Protein AF-A0A5R9B9F8-F1 (afdb_monomer_lite)

pLDDT: mean 95.05, std 5.3, range [52.41, 98.62]

Foldseek 3Di:
DALLVLLQVVQQVQQLCVLVPNLDHDPQLVQQQVLADDDDLFDFDSQFGFAQKAAQLVDPDFQLAAEEEAEDAADPCCAGGSVHVVSVVCNVPTPNVSSLPPPCQDPVNCVPVNHDPPLVVVQVVSCVVVVHPVRDSNSYMYGHPRRTYGNDRGGGRGHDVVSCCSNPVSSVVPHPDPDYYYDYD

InterPro domains:
  IPR061081 Anti-phage DNA glycosylase Brig1 [NF047634] (2-183)

Secondary structure (DSSP, 8-state):
--HHHHHHHHHHHHHHHHHTT--PPPHHHHHHHTTB---GGGS-B-SB----EES-TT-SSPPSEEEEESS--S--HHHHBTT-HHHHHHHTS-HHHHHTT-GGGSHHHHHHH---HHHHHHHHHHHHHHT-TT--GGGEEEEESS-SB-SS--S-B---HHHHIIIIIHHHHTS--S-EEE---

Organism: NCBI:txid1804987

Radius of gyration: 15.67 Å; chains: 1; bounding box: 40×39×41 Å

Structure (mmCIF, N/CA/C/O backbone):
data_AF-A0A5R9B9F8-F1
#
_entry.id   AF-A0A5R9B9F8-F1
#
loop_
_atom_site.group_PDB
_atom_site.id
_atom_site.type_symbol
_atom_site.label_atom_id
_atom_site.label_alt_id
_atom_site.label_comp_id
_atom_site.label_asym_id
_atom_site.label_entity_id
_atom_site.label_seq_id
_atom_site.pdbx_PDB_ins_code
_atom_site.Cartn_x
_atom_site.Cartn_y
_atom_site.Cartn_z
_atom_site.occupancy
_atom_site.B_iso_or_equiv
_atom_site.auth_seq_id
_atom_site.auth_comp_id
_atom_site.auth_asym_id
_atom_site.auth_atom_id
_atom_site.pdbx_PDB_model_num
ATOM 1 N N . MET A 1 1 ? 7.177 -15.836 14.524 1.00 71.19 1 MET A N 1
ATOM 2 C CA . MET A 1 1 ? 6.780 -14.529 13.973 1.00 71.19 1 MET A CA 1
ATOM 3 C C . MET A 1 1 ? 5.406 -14.740 13.361 1.00 71.19 1 MET A C 1
ATOM 5 O O . MET A 1 1 ? 5.157 -15.846 12.892 1.00 71.19 1 MET A O 1
ATOM 9 N N . SER A 1 2 ? 4.488 -13.792 13.515 1.00 94.69 2 SER A N 1
ATOM 10 C CA . SER A 1 2 ? 3.147 -13.884 12.920 1.00 94.69 2 SER A CA 1
ATOM 11 C C . SER A 1 2 ? 3.198 -13.569 11.423 1.00 94.69 2 SER A C 1
ATOM 13 O O . SER A 1 2 ? 4.101 -12.866 10.971 1.00 94.69 2 SER A O 1
ATOM 15 N N . SER A 1 3 ? 2.223 -14.047 10.654 1.00 96.81 3 SER A N 1
ATOM 16 C CA . SER A 1 3 ? 2.104 -13.784 9.213 1.00 96.81 3 SER A CA 1
ATOM 17 C C . SER A 1 3 ? 2.033 -12.280 8.932 1.00 96.81 3 SER A C 1
ATOM 19 O O . SER A 1 3 ? 2.648 -11.790 7.985 1.00 96.81 3 SER A O 1
ATOM 21 N N . ARG A 1 4 ? 1.335 -11.527 9.793 1.00 97.31 4 ARG A N 1
ATOM 22 C CA . ARG A 1 4 ? 1.312 -10.056 9.803 1.00 97.31 4 ARG A CA 1
ATOM 23 C C . ARG A 1 4 ? 2.702 -9.440 9.966 1.00 97.31 4 ARG A C 1
ATOM 25 O O . ARG A 1 4 ? 3.048 -8.533 9.215 1.00 97.31 4 ARG A O 1
ATOM 32 N N . GLU A 1 5 ? 3.484 -9.900 10.942 1.00 97.44 5 GLU A N 1
ATOM 33 C CA . GLU A 1 5 ? 4.847 -9.403 11.186 1.00 97.44 5 GLU A CA 1
ATOM 34 C C . GLU A 1 5 ? 5.797 -9.776 10.041 1.00 97.44 5 GLU A C 1
ATOM 36 O O . GLU A 1 5 ? 6.552 -8.920 9.588 1.00 97.44 5 GLU A O 1
ATOM 41 N N . ASP A 1 6 ? 5.711 -11.005 9.522 1.00 97.69 6 ASP A N 1
ATOM 42 C CA . ASP A 1 6 ? 6.497 -11.483 8.376 1.00 97.69 6 ASP A CA 1
ATOM 43 C C . ASP A 1 6 ? 6.197 -10.679 7.100 1.00 97.69 6 ASP A C 1
ATOM 45 O O . ASP A 1 6 ? 7.107 -10.361 6.327 1.00 97.69 6 ASP A O 1
ATOM 49 N N . ALA A 1 7 ? 4.924 -10.338 6.866 1.00 98.06 7 ALA A N 1
ATOM 50 C CA . ALA A 1 7 ? 4.513 -9.490 5.752 1.00 98.06 7 ALA A CA 1
ATOM 51 C C . ALA A 1 7 ? 5.008 -8.047 5.935 1.00 98.06 7 ALA A C 1
ATOM 53 O O . ALA A 1 7 ? 5.569 -7.476 5.002 1.00 98.06 7 ALA A O 1
ATOM 54 N N . VAL A 1 8 ? 4.855 -7.469 7.132 1.00 98.25 8 VAL A N 1
ATOM 55 C CA . VAL A 1 8 ? 5.362 -6.124 7.450 1.00 98.25 8 VAL A CA 1
ATOM 56 C C . VAL A 1 8 ? 6.877 -6.036 7.276 1.00 98.25 8 VAL A C 1
ATOM 58 O O . VAL A 1 8 ? 7.343 -5.111 6.618 1.00 98.25 8 VAL A O 1
ATOM 61 N N . ALA A 1 9 ? 7.637 -7.002 7.797 1.00 98.31 9 ALA A N 1
ATOM 62 C CA . ALA A 1 9 ? 9.093 -7.021 7.688 1.00 98.31 9 ALA A CA 1
ATOM 63 C C . ALA A 1 9 ? 9.561 -7.092 6.226 1.00 98.31 9 ALA A C 1
ATOM 65 O O . ALA A 1 9 ? 10.441 -6.331 5.832 1.00 98.31 9 ALA A O 1
ATOM 66 N N . PHE A 1 10 ? 8.931 -7.947 5.411 1.00 98.25 10 PHE A N 1
ATOM 67 C CA . PHE A 1 10 ? 9.227 -8.046 3.980 1.00 98.25 10 PHE A CA 1
ATOM 68 C C . PHE A 1 10 ? 8.928 -6.744 3.225 1.00 98.25 10 PHE A C 1
ATOM 70 O O . PHE A 1 10 ? 9.732 -6.315 2.404 1.00 98.25 10 PHE A O 1
ATOM 77 N N . TRP A 1 11 ? 7.789 -6.101 3.495 1.00 98.31 11 TRP A N 1
ATOM 78 C CA . TRP A 1 11 ? 7.429 -4.860 2.807 1.00 98.31 11 TRP A CA 1
ATOM 79 C C . TRP A 1 11 ? 8.271 -3.664 3.258 1.00 98.31 11 TRP A C 1
ATOM 81 O O . TRP A 1 11 ? 8.641 -2.849 2.418 1.00 98.31 11 TRP A O 1
ATOM 91 N N . ASP A 1 12 ? 8.641 -3.591 4.539 1.00 98.50 12 ASP A N 1
ATOM 92 C CA . ASP A 1 12 ? 9.604 -2.603 5.040 1.00 98.50 12 ASP A CA 1
ATOM 93 C C . ASP A 1 12 ? 10.987 -2.765 4.387 1.00 98.50 12 ASP A C 1
ATOM 95 O O . ASP A 1 12 ? 11.645 -1.763 4.111 1.00 98.50 12 ASP A O 1
ATOM 99 N N . GLU A 1 13 ? 11.421 -4.002 4.121 1.00 97.94 13 GLU A N 1
ATOM 100 C CA . GLU A 1 13 ? 12.674 -4.301 3.419 1.00 97.94 13 GLU A CA 1
ATOM 101 C C . GLU A 1 13 ? 12.597 -3.933 1.929 1.00 97.94 13 GLU A C 1
ATOM 103 O O . GLU A 1 13 ? 13.364 -3.087 1.475 1.00 97.94 13 GLU A O 1
ATOM 108 N N . GLU A 1 14 ? 11.663 -4.509 1.164 1.00 98.00 14 GLU A N 1
ATOM 109 C CA . GLU A 1 14 ? 11.590 -4.294 -0.291 1.00 98.00 14 GLU A CA 1
ATOM 110 C C . GLU A 1 14 ? 11.323 -2.826 -0.656 1.00 98.00 14 GLU A C 1
ATOM 112 O O . GLU A 1 14 ? 11.951 -2.288 -1.570 1.00 98.00 14 GLU A O 1
ATOM 117 N N . ILE A 1 15 ? 10.413 -2.157 0.061 1.00 98.25 15 ILE A N 1
ATOM 118 C CA . ILE A 1 15 ? 10.095 -0.748 -0.201 1.00 98.25 15 ILE A CA 1
ATOM 119 C C . ILE A 1 15 ? 11.212 0.147 0.343 1.00 98.25 15 ILE A C 1
ATOM 121 O O . ILE A 1 15 ? 11.559 1.124 -0.311 1.00 98.25 15 ILE A O 1
ATOM 125 N N . GLY A 1 16 ? 11.845 -0.211 1.466 1.00 97.88 16 GLY A N 1
ATOM 126 C CA . GLY A 1 16 ? 13.043 0.474 1.956 1.00 97.88 16 GLY A CA 1
ATOM 127 C C . GLY A 1 16 ? 14.188 0.461 0.937 1.00 97.88 16 GLY A C 1
ATOM 128 O O . GLY A 1 16 ? 14.780 1.508 0.679 1.00 97.88 16 GLY A O 1
ATOM 129 N N . ARG A 1 17 ? 14.450 -0.687 0.294 1.00 97.50 17 ARG A N 1
ATOM 130 C CA . ARG A 1 17 ? 15.436 -0.808 -0.797 1.00 97.50 17 ARG A CA 1
ATOM 131 C C . ARG A 1 17 ? 15.067 0.088 -1.986 1.00 97.50 17 ARG A C 1
ATOM 133 O O . ARG A 1 17 ? 15.889 0.908 -2.394 1.00 97.50 17 ARG A O 1
ATOM 140 N N . TRP A 1 18 ? 13.819 0.030 -2.465 1.00 97.56 18 TRP A N 1
ATOM 141 C CA . TRP A 1 18 ? 13.343 0.886 -3.566 1.00 97.56 18 TRP A CA 1
ATOM 142 C C . TRP A 1 18 ? 13.493 2.383 -3.255 1.00 97.56 18 TRP A C 1
ATOM 144 O O . TRP A 1 18 ? 14.010 3.141 -4.071 1.00 97.56 18 TRP A O 1
ATOM 154 N N . VAL A 1 19 ? 13.099 2.805 -2.051 1.00 96.69 19 VAL A N 1
ATOM 155 C CA . VAL A 1 19 ? 13.172 4.199 -1.577 1.00 96.69 19 VAL A CA 1
ATOM 156 C C . VAL A 1 19 ? 14.623 4.694 -1.454 1.00 96.69 19 VAL A C 1
ATOM 158 O O . VAL A 1 19 ? 14.887 5.877 -1.661 1.00 96.69 19 VAL A O 1
ATOM 161 N N . CYS A 1 20 ? 15.574 3.796 -1.184 1.00 95.56 20 CYS A N 1
ATOM 162 C CA . CYS A 1 20 ? 17.014 4.074 -1.200 1.00 95.56 20 CYS A CA 1
ATOM 163 C C . CYS A 1 20 ? 17.649 4.042 -2.608 1.00 95.56 20 CYS A C 1
ATOM 165 O O . CYS A 1 20 ? 18.853 4.266 -2.732 1.00 95.56 20 CYS A O 1
ATOM 167 N N . GLY A 1 21 ? 16.868 3.790 -3.665 1.00 94.62 21 GLY A N 1
ATOM 168 C CA . GLY A 1 21 ? 17.321 3.779 -5.060 1.00 94.62 21 GLY A CA 1
ATOM 169 C C . GLY A 1 21 ? 17.619 2.393 -5.648 1.00 94.62 21 GLY A C 1
ATOM 170 O O . GLY A 1 21 ? 18.011 2.301 -6.814 1.00 94.62 21 GLY A O 1
ATOM 171 N N . GLU A 1 22 ? 17.426 1.308 -4.892 1.00 95.25 22 GLU A N 1
ATOM 172 C CA . GLU A 1 22 ? 17.532 -0.065 -5.403 1.00 95.25 22 GLU A CA 1
ATOM 173 C C . GLU A 1 22 ? 16.218 -0.486 -6.078 1.00 95.25 22 GLU A C 1
ATOM 175 O O . GLU A 1 22 ? 15.347 -1.112 -5.474 1.00 95.25 22 GLU A O 1
ATOM 180 N N . HIS A 1 23 ? 16.058 -0.133 -7.352 1.00 93.56 23 HIS A N 1
ATOM 181 C CA . HIS A 1 23 ? 14.817 -0.385 -8.097 1.00 93.56 23 HIS A CA 1
ATOM 182 C C . HIS A 1 23 ? 14.683 -1.815 -8.660 1.00 93.56 23 HIS A C 1
ATOM 184 O O . HIS A 1 23 ? 13.631 -2.157 -9.203 1.00 93.56 23 HIS A O 1
ATOM 190 N N . ASP A 1 24 ? 15.720 -2.651 -8.538 1.00 94.31 24 ASP A N 1
ATOM 191 C CA . ASP A 1 24 ? 15.690 -4.044 -8.991 1.00 94.31 24 ASP A CA 1
ATOM 192 C C . ASP A 1 24 ? 14.806 -4.900 -8.069 1.00 94.31 24 ASP A C 1
ATOM 194 O O . ASP A 1 24 ? 15.048 -5.052 -6.866 1.00 94.31 24 ASP A O 1
ATOM 198 N N . LEU A 1 25 ? 13.755 -5.478 -8.653 1.00 94.19 25 LEU A N 1
ATOM 199 C CA . LEU A 1 25 ? 12.753 -6.252 -7.928 1.00 94.19 25 LEU A CA 1
ATOM 200 C C . LEU A 1 25 ? 13.317 -7.605 -7.468 1.00 94.19 25 LEU A C 1
ATOM 202 O O . LEU A 1 25 ? 13.908 -8.355 -8.245 1.00 94.19 25 LEU A O 1
ATOM 206 N N . GLY A 1 26 ? 13.045 -7.987 -6.216 1.00 93.56 26 GLY A N 1
ATOM 207 C CA . GLY A 1 26 ? 13.346 -9.340 -5.751 1.00 93.56 26 GLY A CA 1
ATOM 208 C C . GLY A 1 26 ? 12.575 -10.407 -6.556 1.00 93.56 26 GLY A C 1
ATOM 209 O O . GLY A 1 26 ? 11.486 -10.125 -7.070 1.00 93.56 26 GLY A O 1
ATOM 210 N N . PRO A 1 27 ? 13.042 -11.673 -6.629 1.00 95.50 27 PRO A N 1
ATOM 211 C CA . PRO A 1 27 ? 12.391 -12.721 -7.430 1.00 95.50 27 PRO A CA 1
ATOM 212 C C . PRO A 1 27 ? 10.895 -12.924 -7.134 1.00 95.50 27 PRO A C 1
ATOM 214 O O . PRO A 1 27 ? 10.115 -13.216 -8.040 1.00 95.50 27 PRO A O 1
ATOM 217 N N . LYS A 1 28 ? 10.466 -12.715 -5.879 1.00 96.00 28 LYS A N 1
ATOM 218 C CA . LYS A 1 28 ? 9.047 -12.758 -5.480 1.00 96.00 28 LYS A CA 1
ATOM 219 C C . LYS A 1 28 ? 8.235 -11.620 -6.104 1.00 96.00 28 LYS A C 1
ATOM 221 O O . LYS A 1 28 ? 7.117 -11.862 -6.548 1.00 96.00 28 LYS A O 1
ATOM 226 N N . LEU A 1 29 ? 8.791 -10.409 -6.152 1.00 96.94 29 LEU A N 1
ATOM 227 C CA . LEU A 1 29 ? 8.145 -9.243 -6.751 1.00 96.94 29 LEU A CA 1
ATOM 228 C C . LEU A 1 29 ? 8.121 -9.340 -8.277 1.00 96.94 29 LEU A C 1
ATOM 230 O O . LEU A 1 29 ? 7.089 -9.050 -8.868 1.00 96.94 29 LEU A O 1
ATOM 234 N N . HIS A 1 30 ? 9.181 -9.849 -8.915 1.00 96.69 30 HIS A N 1
ATOM 235 C CA . HIS A 1 30 ? 9.140 -10.194 -10.341 1.00 96.69 30 HIS A CA 1
ATOM 236 C C . HIS A 1 30 ? 8.061 -11.244 -10.653 1.00 96.69 30 HIS A C 1
ATOM 238 O O . HIS A 1 30 ? 7.291 -11.061 -11.599 1.00 96.69 30 HIS A O 1
ATOM 244 N N . ARG A 1 31 ? 7.950 -12.307 -9.837 1.00 96.62 31 ARG A N 1
ATOM 245 C CA . ARG A 1 31 ? 6.886 -13.319 -9.962 1.00 96.62 31 ARG A CA 1
ATOM 246 C C . ARG A 1 31 ? 5.499 -12.690 -9.823 1.00 96.62 31 ARG A C 1
ATOM 248 O O . ARG A 1 31 ? 4.645 -12.951 -10.665 1.00 96.62 31 ARG A O 1
ATOM 255 N N . TRP A 1 32 ? 5.295 -11.814 -8.835 1.00 97.31 32 TRP A N 1
ATOM 256 C CA . TRP A 1 32 ? 4.023 -11.106 -8.667 1.00 97.31 32 TRP A CA 1
ATOM 257 C C . TRP A 1 32 ? 3.729 -10.184 -9.852 1.00 97.31 32 TRP A C 1
ATOM 259 O O . TRP A 1 32 ? 2.653 -10.279 -10.421 1.00 97.31 32 TRP A O 1
ATOM 269 N N . MET A 1 33 ? 4.682 -9.354 -10.283 1.00 97.31 33 MET A N 1
ATOM 270 C CA . MET A 1 33 ? 4.518 -8.437 -11.418 1.00 97.31 33 MET A CA 1
ATOM 271 C C . MET A 1 33 ? 4.130 -9.179 -12.706 1.00 97.31 33 MET A C 1
ATOM 273 O O . MET A 1 33 ? 3.285 -8.717 -13.467 1.00 97.31 33 MET A O 1
ATOM 277 N N . SER A 1 34 ? 4.707 -10.364 -12.939 1.00 96.94 34 SER A N 1
ATOM 278 C CA . SER A 1 34 ? 4.440 -11.167 -14.141 1.00 96.94 34 SER A CA 1
ATOM 279 C C . SER A 1 34 ? 3.012 -11.733 -14.237 1.00 96.94 34 SER A C 1
ATOM 281 O O . SER A 1 34 ? 2.597 -12.138 -15.328 1.00 96.94 34 SER A O 1
ATOM 283 N N . ALA A 1 35 ? 2.252 -11.694 -13.133 1.00 96.75 35 ALA A N 1
ATOM 284 C CA . ALA A 1 35 ? 0.829 -12.036 -13.057 1.00 96.75 35 ALA A CA 1
ATOM 285 C C . ALA A 1 35 ? -0.084 -11.096 -13.861 1.00 96.75 35 ALA A C 1
ATOM 287 O O . ALA A 1 35 ? -1.257 -11.404 -14.068 1.00 96.75 35 ALA A O 1
ATOM 288 N N . TYR A 1 36 ? 0.424 -9.935 -14.281 1.00 97.56 36 TYR A N 1
ATOM 289 C CA . TYR A 1 36 ? -0.335 -8.922 -15.000 1.00 97.56 36 TYR A CA 1
ATOM 290 C C . TYR A 1 36 ? 0.423 -8.452 -16.242 1.00 97.56 36 TYR A C 1
ATOM 292 O O . TYR A 1 36 ? 1.615 -8.155 -16.203 1.00 97.56 36 TYR A O 1
ATOM 300 N N . LYS A 1 37 ? -0.282 -8.380 -17.376 1.00 96.19 37 LYS A N 1
ATOM 301 C CA . LYS A 1 37 ? 0.294 -8.035 -18.692 1.00 96.19 37 LYS A CA 1
ATOM 302 C C . LYS A 1 37 ? -0.471 -6.902 -19.376 1.00 96.19 37 LYS A C 1
ATOM 304 O O . LYS A 1 37 ? -0.718 -6.941 -20.580 1.00 96.19 37 LYS A O 1
ATOM 309 N N . GLY A 1 38 ? -0.886 -5.912 -18.588 1.00 95.88 38 GLY A N 1
ATOM 310 C CA . GLY A 1 38 ? -1.546 -4.718 -19.103 1.00 95.88 38 GLY A CA 1
ATOM 311 C C . GLY A 1 38 ? -0.636 -3.851 -19.976 1.00 95.88 38 GLY A C 1
ATOM 312 O O . GLY A 1 38 ? 0.590 -3.913 -19.889 1.00 95.88 38 GLY A O 1
ATOM 313 N N . GLN A 1 39 ? -1.249 -3.042 -20.841 1.00 95.25 39 GLN A N 1
ATOM 314 C CA . GLN A 1 39 ? -0.551 -2.231 -21.845 1.00 95.25 39 GLN A CA 1
ATOM 315 C C . GLN A 1 39 ? -1.106 -0.803 -21.906 1.00 95.25 39 GLN A C 1
ATOM 317 O O . GLN A 1 39 ? -2.238 -0.536 -21.495 1.00 95.25 39 GLN A O 1
ATOM 322 N N . GLY A 1 40 ? -0.310 0.135 -22.430 1.00 96.06 40 GLY A N 1
ATOM 323 C CA . GLY A 1 40 ? -0.695 1.545 -22.540 1.00 96.06 40 GLY A CA 1
ATOM 324 C C . GLY A 1 40 ? -1.039 2.140 -21.172 1.00 96.06 40 GLY A C 1
ATOM 325 O O . GLY A 1 40 ? -0.221 2.110 -20.258 1.00 96.06 40 GLY A O 1
ATOM 326 N N . ALA A 1 41 ? -2.270 2.630 -21.000 1.00 95.00 41 ALA A N 1
ATOM 327 C CA . ALA A 1 41 ? -2.754 3.131 -19.708 1.00 95.00 41 ALA A CA 1
ATOM 328 C C . ALA A 1 41 ? -2.779 2.062 -18.594 1.00 95.00 41 ALA A C 1
ATOM 330 O O . ALA A 1 41 ? -2.810 2.411 -17.417 1.00 95.00 41 ALA A O 1
ATOM 331 N N . GLY A 1 42 ? -2.763 0.778 -18.950 1.00 95.75 42 GLY A N 1
ATOM 332 C CA . GLY A 1 42 ? -2.652 -0.316 -17.996 1.00 95.75 42 GLY A CA 1
ATOM 333 C C . GLY A 1 42 ? -1.279 -0.960 -17.906 1.00 95.75 42 GLY A C 1
ATOM 334 O O . GLY A 1 42 ? -1.187 -2.014 -17.290 1.00 95.75 42 GLY A O 1
ATOM 335 N N . ALA A 1 43 ? -0.230 -0.369 -18.482 1.00 97.38 43 ALA A N 1
ATOM 336 C CA . ALA A 1 43 ? 1.132 -0.782 -18.160 1.00 97.38 43 ALA A CA 1
ATOM 337 C C . ALA A 1 43 ? 1.409 -0.607 -16.652 1.00 97.38 43 ALA A C 1
ATOM 339 O O . ALA A 1 43 ? 0.816 0.256 -15.996 1.00 97.38 43 ALA A O 1
ATOM 340 N N . VAL A 1 44 ? 2.303 -1.439 -16.115 1.00 97.38 44 VAL A N 1
ATOM 341 C CA . VAL A 1 44 ? 2.779 -1.321 -14.732 1.00 97.38 44 VAL A CA 1
ATOM 342 C C . VAL A 1 44 ? 3.610 -0.047 -14.593 1.00 97.38 44 VAL A C 1
ATOM 344 O O . VAL A 1 44 ? 4.527 0.188 -15.378 1.00 97.38 44 VAL A O 1
ATOM 347 N N . GLU A 1 45 ? 3.285 0.768 -13.596 1.00 96.44 45 GLU A N 1
ATOM 348 C CA . GLU A 1 45 ? 4.002 2.000 -13.278 1.00 96.44 45 GLU A CA 1
ATOM 349 C C . GLU A 1 45 ? 5.114 1.694 -12.265 1.00 96.44 45 GLU A C 1
ATOM 351 O O . GLU A 1 45 ? 4.845 1.495 -11.083 1.00 96.44 45 GLU A O 1
ATOM 356 N N . LEU A 1 46 ? 6.358 1.620 -12.750 1.00 95.94 46 LEU A N 1
ATOM 357 C CA . LEU A 1 46 ? 7.554 1.326 -11.944 1.00 95.94 46 LEU A CA 1
ATOM 358 C C . LEU A 1 46 ? 8.278 2.588 -11.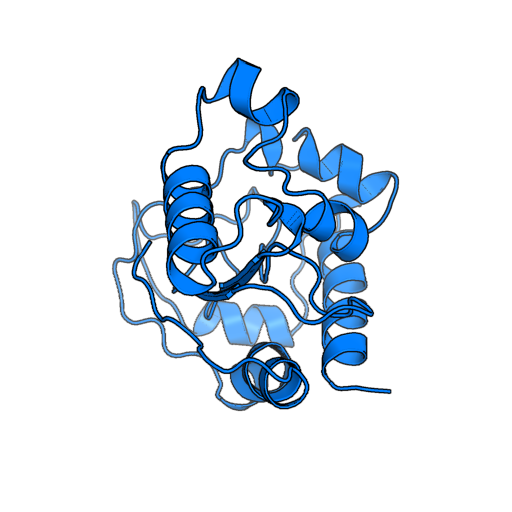445 1.00 95.94 46 LEU A C 1
ATOM 360 O O . LEU A 1 46 ? 9.251 2.479 -10.704 1.00 95.94 46 LEU A O 1
ATOM 364 N N . SER A 1 47 ? 7.818 3.785 -11.833 1.00 96.44 47 SER A N 1
ATOM 365 C CA . SER A 1 47 ? 8.388 5.050 -11.345 1.00 96.44 47 SER A CA 1
ATOM 366 C C . SER A 1 47 ? 7.921 5.446 -9.937 1.00 96.44 47 SER A C 1
ATOM 368 O O . SER A 1 47 ? 8.353 6.480 -9.432 1.00 96.44 47 SER A O 1
ATOM 370 N N . ALA A 1 48 ? 7.082 4.622 -9.297 1.00 97.81 48 ALA A N 1
ATOM 371 C CA . ALA A 1 48 ? 6.596 4.771 -7.928 1.00 97.81 48 ALA A CA 1
ATOM 372 C C . ALA A 1 48 ? 6.850 3.503 -7.095 1.00 97.81 48 ALA A C 1
ATOM 374 O O . ALA A 1 48 ? 6.974 2.409 -7.655 1.00 97.81 48 ALA A O 1
ATOM 375 N N . PHE A 1 49 ? 6.897 3.642 -5.765 1.00 97.88 49 PHE A N 1
ATOM 376 C CA . PHE A 1 49 ? 7.006 2.491 -4.864 1.00 97.88 49 PHE A CA 1
ATOM 377 C C . PHE A 1 49 ? 5.782 1.563 -4.960 1.00 97.88 49 PHE A C 1
ATOM 379 O O . PHE A 1 49 ? 4.704 1.962 -5.399 1.00 97.88 49 PHE A O 1
ATOM 386 N N . LEU A 1 50 ? 5.941 0.311 -4.524 1.00 97.88 50 LEU A N 1
ATOM 387 C CA . LEU A 1 50 ? 4.844 -0.657 -4.438 1.00 97.88 50 LEU A CA 1
ATOM 388 C C . LEU A 1 50 ? 3.964 -0.353 -3.221 1.00 97.88 50 LEU A C 1
ATOM 390 O O . LEU A 1 50 ? 4.489 -0.130 -2.133 1.00 97.88 50 LEU A O 1
ATOM 394 N N . GLU A 1 51 ? 2.641 -0.426 -3.365 1.00 97.56 51 GLU A N 1
ATOM 395 C CA . GLU A 1 51 ? 1.695 -0.150 -2.276 1.00 97.56 51 GLU A CA 1
ATOM 396 C C . GLU A 1 51 ? 0.841 -1.390 -1.929 1.00 97.56 51 GLU A C 1
ATOM 398 O O . GLU A 1 51 ? -0.325 -1.486 -2.296 1.00 97.56 51 GLU A O 1
ATOM 403 N N . PRO A 1 52 ? 1.401 -2.388 -1.225 1.00 97.88 52 PRO A N 1
ATOM 404 C CA . PRO A 1 52 ? 0.671 -3.592 -0.816 1.00 97.88 52 PRO A CA 1
ATOM 405 C C . PRO A 1 52 ? -0.482 -3.342 0.168 1.00 97.88 52 PRO A C 1
ATOM 407 O O . PRO A 1 52 ? -1.445 -4.112 0.169 1.00 97.88 52 PRO A O 1
ATOM 410 N N . TYR A 1 53 ? -0.393 -2.329 1.039 1.00 97.94 53 TYR A N 1
ATOM 411 C CA . TYR A 1 53 ? -1.443 -2.027 2.014 1.00 97.94 53 TYR A CA 1
ATOM 412 C C . TYR A 1 53 ? -1.396 -0.583 2.535 1.00 97.94 53 TYR A C 1
ATOM 414 O O . TYR A 1 53 ? -0.353 0.056 2.576 1.00 97.94 53 TYR A O 1
ATOM 422 N N . ILE A 1 54 ? -2.522 -0.076 3.033 1.00 97.50 54 ILE A N 1
ATOM 423 C CA . ILE A 1 54 ? -2.581 1.177 3.801 1.00 97.50 54 ILE A CA 1
ATOM 424 C C . ILE A 1 54 ? -3.346 0.916 5.093 1.00 97.50 54 ILE A C 1
ATOM 426 O O . ILE A 1 54 ? -4.435 0.350 5.062 1.00 97.50 54 ILE A O 1
ATOM 430 N N . GLY A 1 55 ? -2.793 1.342 6.226 1.00 96.69 55 GLY A N 1
ATOM 431 C CA . GLY A 1 55 ? -3.335 1.073 7.557 1.00 96.69 55 GLY A CA 1
ATOM 432 C C . GLY A 1 55 ? -2.471 0.129 8.406 1.00 96.69 55 GLY A C 1
ATOM 433 O O . GLY A 1 55 ? -1.390 -0.291 7.993 1.00 96.69 55 GLY A O 1
ATOM 434 N N . PRO A 1 56 ? -2.921 -0.194 9.630 1.00 95.50 56 PRO A N 1
ATOM 435 C CA . PRO A 1 56 ? -2.084 -0.803 10.662 1.00 95.50 56 PRO A CA 1
ATOM 436 C C . PRO A 1 56 ? -2.061 -2.343 10.578 1.00 95.50 56 PRO A C 1
ATOM 438 O O . PRO A 1 56 ? -2.567 -3.017 11.473 1.00 95.50 56 PRO A O 1
ATOM 441 N N . LEU A 1 57 ? -1.459 -2.915 9.525 1.00 96.94 57 LEU A N 1
ATOM 442 C CA . LEU A 1 57 ? -1.463 -4.370 9.261 1.00 96.94 57 LEU A CA 1
ATOM 443 C C . LEU A 1 57 ? -0.985 -5.227 10.455 1.00 96.94 57 LEU A C 1
ATOM 445 O O . LEU A 1 57 ? -1.649 -6.191 10.828 1.00 96.94 57 LEU A O 1
ATOM 449 N N . ALA A 1 58 ? 0.128 -4.848 11.093 1.00 94.38 58 ALA A N 1
ATOM 450 C CA . ALA A 1 58 ? 0.627 -5.485 12.320 1.00 94.38 58 ALA A CA 1
ATOM 451 C C . ALA A 1 58 ? 0.280 -4.699 13.606 1.00 94.38 58 ALA A C 1
ATOM 453 O O . ALA A 1 58 ? 0.923 -4.871 14.643 1.00 94.38 58 ALA A O 1
ATOM 454 N N . GLY A 1 59 ? -0.740 -3.836 13.568 1.00 89.50 59 GLY A N 1
ATOM 455 C CA . GLY A 1 59 ? -1.178 -3.043 14.718 1.00 89.50 59 GLY A CA 1
ATOM 456 C C . GLY A 1 59 ? -1.669 -3.894 15.895 1.00 89.50 59 GLY A C 1
ATOM 457 O O . GLY A 1 59 ? -2.199 -4.991 15.714 1.00 89.50 59 GLY A O 1
ATOM 458 N N . ARG A 1 60 ? -1.517 -3.379 17.123 1.00 88.00 60 ARG A N 1
ATOM 459 C CA . ARG A 1 60 ? -2.028 -4.041 18.343 1.00 88.00 60 ARG A CA 1
ATOM 460 C C . ARG A 1 60 ? -3.556 -4.053 18.434 1.00 88.00 60 ARG A C 1
ATOM 462 O O . ARG A 1 60 ? -4.108 -4.912 19.109 1.00 88.00 60 ARG A O 1
ATOM 469 N N . SER A 1 61 ? -4.215 -3.097 17.785 1.00 89.00 61 SER A N 1
ATOM 470 C CA . SER A 1 61 ? -5.673 -2.985 17.742 1.00 89.00 61 SER A CA 1
ATOM 471 C C . SER A 1 61 ? -6.212 -3.577 16.445 1.00 89.00 61 SER A C 1
ATOM 473 O O . SER A 1 61 ? -5.650 -3.334 15.377 1.00 89.00 61 SER A O 1
ATOM 475 N N . THR A 1 62 ? -7.333 -4.288 16.531 1.00 92.56 62 THR A N 1
ATOM 476 C CA . THR A 1 62 ? -8.110 -4.727 15.367 1.00 92.56 62 THR A CA 1
ATOM 477 C C . THR A 1 62 ? -8.533 -3.520 14.512 1.00 92.56 62 THR A C 1
ATOM 479 O O . THR A 1 62 ? -9.074 -2.557 15.066 1.00 92.56 62 THR A O 1
ATOM 482 N N . PRO A 1 63 ? -8.335 -3.540 13.179 1.00 95.06 63 PRO A N 1
ATOM 483 C CA . PRO A 1 63 ? -8.888 -2.527 12.287 1.00 95.06 63 PRO A CA 1
ATOM 484 C C . PRO A 1 63 ? -10.420 -2.486 12.365 1.00 95.06 63 PRO A C 1
ATOM 486 O O . PRO A 1 63 ? -11.086 -3.516 12.333 1.00 95.06 63 PRO A O 1
ATOM 489 N N . ALA A 1 64 ? -11.001 -1.289 12.386 1.00 94.50 64 ALA A N 1
ATOM 490 C CA . ALA A 1 64 ? -12.448 -1.098 12.331 1.00 94.50 64 ALA A CA 1
ATOM 491 C C . ALA A 1 64 ? -13.050 -1.514 10.975 1.00 94.50 64 ALA A C 1
ATOM 493 O O . ALA A 1 64 ? -14.250 -1.759 10.870 1.00 94.50 64 ALA A O 1
ATOM 494 N N . LEU A 1 65 ? -12.242 -1.582 9.917 1.00 94.81 65 LEU A N 1
ATOM 495 C CA . LEU A 1 65 ? -12.660 -2.086 8.614 1.00 94.81 65 LEU A CA 1
ATOM 496 C C . LEU A 1 65 ? -11.457 -2.668 7.882 1.00 94.81 65 LEU A C 1
ATOM 498 O O . LEU A 1 65 ? -10.399 -2.041 7.859 1.00 94.81 65 LEU A O 1
ATOM 502 N N . VAL A 1 66 ? -11.655 -3.812 7.233 1.00 96.19 66 VAL A N 1
ATOM 503 C CA . VAL A 1 66 ? -10.721 -4.364 6.250 1.00 96.19 66 VAL A CA 1
ATOM 504 C C . VAL A 1 66 ? -11.362 -4.289 4.872 1.00 96.19 66 VAL A C 1
ATOM 506 O O . VAL A 1 66 ? -12.512 -4.705 4.689 1.00 96.19 66 VAL A O 1
ATOM 509 N N . MET A 1 67 ? -10.615 -3.786 3.890 1.00 95.50 67 MET A N 1
ATOM 510 C CA . MET A 1 67 ? -11.029 -3.815 2.491 1.00 95.50 67 MET A CA 1
ATOM 511 C C . MET A 1 67 ? -9.929 -4.362 1.584 1.00 95.50 67 MET A C 1
ATOM 513 O O . MET A 1 67 ? -8.765 -3.991 1.715 1.00 95.50 67 MET A O 1
ATOM 517 N N . LEU A 1 68 ? -10.331 -5.208 0.640 1.00 95.38 68 LEU A N 1
ATOM 518 C CA . LEU A 1 68 ? -9.485 -5.731 -0.426 1.00 95.38 68 LEU A CA 1
ATOM 519 C C . LEU A 1 68 ? -9.663 -4.871 -1.678 1.00 95.38 68 LEU A C 1
ATOM 521 O O . LEU A 1 68 ? -10.779 -4.769 -2.196 1.00 95.38 68 LEU A O 1
ATOM 525 N N . GLY A 1 69 ? -8.578 -4.255 -2.136 1.00 92.88 69 GLY A N 1
ATOM 526 C CA . GLY A 1 69 ? -8.474 -3.617 -3.444 1.00 92.88 69 GLY A CA 1
ATOM 527 C C . GLY A 1 69 ? -7.826 -4.553 -4.466 1.00 92.88 69 GLY A C 1
ATOM 528 O O . GLY A 1 69 ? -7.196 -5.557 -4.115 1.00 92.88 69 GLY A O 1
ATOM 529 N N . LEU A 1 70 ? -8.026 -4.258 -5.751 1.00 92.88 70 LEU A N 1
ATOM 530 C CA . LEU A 1 70 ? -7.407 -5.032 -6.826 1.00 92.88 70 LEU A CA 1
ATOM 531 C C . LEU A 1 70 ? -5.956 -4.596 -7.066 1.00 92.88 70 LEU A C 1
ATOM 533 O O . LEU A 1 70 ? -5.080 -5.454 -7.151 1.00 92.88 70 LEU A O 1
ATOM 537 N N . ASN A 1 71 ? -5.718 -3.288 -7.184 1.00 93.69 71 ASN A N 1
ATOM 538 C CA . ASN A 1 71 ? -4.388 -2.694 -7.271 1.00 93.69 71 ASN A CA 1
ATOM 539 C C . ASN A 1 71 ? -4.396 -1.190 -6.901 1.00 93.69 71 ASN A C 1
ATOM 541 O O . ASN A 1 71 ? -5.462 -0.567 -6.923 1.00 93.69 71 ASN A O 1
ATOM 545 N N . PRO A 1 72 ? -3.194 -0.583 -6.761 1.00 89.00 72 PRO A N 1
ATOM 546 C CA . PRO A 1 72 ? -2.896 0.839 -6.581 1.00 89.00 72 PRO A CA 1
ATOM 547 C C . PRO A 1 72 ? -3.835 1.940 -7.085 1.00 89.00 72 PRO A C 1
ATOM 549 O O . PRO A 1 72 ? -3.818 3.071 -6.603 1.00 89.00 72 PRO A O 1
ATOM 552 N N . GLY A 1 73 ? -4.483 1.682 -8.221 1.00 93.06 73 GLY A N 1
ATOM 553 C CA . GLY A 1 73 ? -4.818 2.719 -9.188 1.00 93.06 73 GLY A CA 1
ATOM 554 C C . GLY A 1 73 ? -3.571 3.439 -9.731 1.00 93.06 73 GLY A C 1
ATOM 555 O O . GLY A 1 73 ? -2.442 2.933 -9.684 1.00 93.06 73 GLY A O 1
ATOM 556 N N . ALA A 1 74 ? -3.792 4.636 -10.278 1.00 95.06 74 ALA A N 1
ATOM 557 C CA . ALA A 1 74 ? -2.744 5.488 -10.832 1.00 95.06 74 ALA A CA 1
ATOM 558 C C . ALA A 1 74 ? -1.859 6.086 -9.726 1.00 95.06 74 ALA A C 1
ATOM 560 O O . ALA A 1 74 ? -2.377 6.739 -8.821 1.00 95.06 74 ALA A O 1
ATOM 561 N N . ALA A 1 75 ? -0.537 5.943 -9.848 1.00 96.25 75 ALA A N 1
ATOM 562 C CA . ALA A 1 75 ? 0.401 6.599 -8.943 1.00 96.25 75 ALA A CA 1
ATOM 563 C C . ALA A 1 75 ? 0.345 8.135 -9.071 1.00 96.25 75 ALA A C 1
ATOM 565 O O . ALA A 1 75 ? 0.249 8.684 -10.175 1.00 96.25 75 ALA A O 1
ATOM 566 N N . ALA A 1 76 ? 0.464 8.829 -7.941 1.00 96.69 76 ALA A N 1
ATOM 567 C CA . ALA A 1 76 ? 0.726 10.262 -7.869 1.00 96.69 76 ALA A CA 1
ATOM 568 C C . ALA A 1 76 ? 2.235 10.468 -7.666 1.00 96.69 76 ALA A C 1
ATOM 570 O O . ALA A 1 76 ? 2.726 10.422 -6.540 1.00 96.69 76 ALA A O 1
ATOM 571 N N . ILE A 1 77 ? 2.981 10.641 -8.760 1.00 97.38 77 ILE A N 1
ATOM 572 C CA . ILE A 1 77 ? 4.457 10.653 -8.772 1.00 97.38 77 ILE A CA 1
ATOM 573 C C . ILE A 1 77 ? 5.049 11.744 -7.864 1.00 97.38 77 ILE A C 1
ATOM 575 O O . ILE A 1 77 ? 6.074 11.523 -7.227 1.00 97.38 77 ILE A O 1
ATOM 579 N N . GLU A 1 78 ? 4.366 12.877 -7.708 1.00 97.38 78 GLU A N 1
ATOM 580 C CA . GLU A 1 78 ? 4.752 13.952 -6.786 1.00 97.38 78 GLU A CA 1
ATOM 581 C C . GLU A 1 78 ? 4.716 13.537 -5.294 1.00 97.38 78 GLU A C 1
ATOM 583 O O . GLU A 1 78 ? 5.339 14.173 -4.441 1.00 97.38 78 GLU A O 1
ATOM 588 N N . PHE A 1 79 ? 4.038 12.430 -4.980 1.00 98.31 79 PHE A N 1
ATOM 589 C CA . PHE A 1 79 ? 4.002 11.797 -3.662 1.00 98.31 79 PHE A CA 1
ATOM 590 C C . PHE A 1 79 ? 4.797 10.488 -3.608 1.00 98.31 79 PHE A C 1
ATOM 592 O O . PHE A 1 79 ? 5.556 10.291 -2.665 1.00 98.31 79 PHE A O 1
ATOM 599 N N . GLN A 1 80 ? 4.632 9.612 -4.600 1.00 98.06 80 GLN A N 1
ATOM 600 C CA . GLN A 1 80 ? 5.071 8.210 -4.558 1.00 98.06 80 GLN A CA 1
ATOM 601 C C . GLN A 1 80 ? 6.291 7.906 -5.440 1.00 98.06 80 GLN A C 1
ATOM 603 O O . GLN A 1 80 ? 6.820 6.798 -5.390 1.00 98.06 80 GLN A O 1
ATOM 608 N N . GLY A 1 81 ? 6.727 8.861 -6.268 1.00 97.75 81 GLY A N 1
ATOM 609 C CA . GLY A 1 81 ? 7.920 8.718 -7.101 1.00 97.75 81 GLY A CA 1
ATOM 610 C C . GLY A 1 81 ? 9.220 8.797 -6.303 1.00 97.75 81 GLY A C 1
ATOM 611 O O . GLY A 1 81 ? 9.197 9.076 -5.108 1.00 97.75 81 GLY A O 1
ATOM 612 N N . GLN A 1 82 ? 10.369 8.600 -6.952 1.00 96.12 82 GLN A N 1
ATOM 613 C CA . GLN A 1 82 ? 11.695 8.611 -6.298 1.00 96.12 82 GLN A CA 1
ATOM 614 C C . GLN A 1 82 ? 11.963 9.889 -5.475 1.00 96.12 82 GLN A C 1
ATOM 616 O O . GLN A 1 82 ? 12.477 9.828 -4.364 1.00 96.12 82 GLN A O 1
ATOM 621 N N . GLU A 1 83 ? 11.538 11.052 -5.978 1.00 96.19 83 GLU A N 1
ATOM 622 C CA . GLU A 1 83 ? 11.613 12.341 -5.268 1.00 96.19 83 GLU A CA 1
ATOM 623 C C . GLU A 1 83 ? 10.262 12.764 -4.652 1.00 96.19 83 GLU A C 1
ATOM 625 O O . GLU A 1 83 ? 10.025 13.938 -4.344 1.00 96.19 83 GLU A O 1
ATOM 630 N N . GLY A 1 84 ? 9.346 11.814 -4.484 1.00 97.69 84 GLY A N 1
ATOM 631 C CA . GLY A 1 84 ? 8.018 12.027 -3.928 1.00 97.69 84 GLY A CA 1
ATOM 632 C C . GLY A 1 84 ? 8.042 12.343 -2.430 1.00 97.69 84 GLY A C 1
ATOM 633 O O . GLY A 1 84 ? 8.976 11.995 -1.703 1.00 97.69 84 GLY A O 1
ATOM 634 N N . LEU A 1 85 ? 7.003 13.027 -1.942 1.00 98.12 85 LEU A N 1
ATOM 635 C CA . LEU A 1 85 ? 6.889 13.333 -0.513 1.00 98.12 85 LEU A CA 1
ATOM 636 C C . LEU A 1 85 ? 6.826 12.075 0.366 1.00 98.12 85 LEU A C 1
ATOM 638 O O . LEU A 1 85 ? 7.577 11.984 1.332 1.00 98.12 85 LEU A O 1
ATOM 642 N N . PHE A 1 86 ? 5.975 11.109 0.022 1.00 98.31 86 PHE A N 1
ATOM 643 C CA . PHE A 1 86 ? 5.812 9.876 0.793 1.00 98.31 86 PHE A CA 1
ATOM 644 C C . PHE A 1 86 ? 7.076 9.016 0.741 1.00 98.31 86 PHE A C 1
ATOM 646 O O . PHE A 1 86 ? 7.478 8.463 1.757 1.00 98.31 86 PHE A O 1
ATOM 653 N N . THR A 1 87 ? 7.776 8.995 -0.393 1.00 98.38 87 THR A N 1
ATOM 654 C CA . THR A 1 87 ? 9.096 8.360 -0.526 1.00 98.38 87 THR A CA 1
ATOM 655 C C . THR A 1 87 ? 10.100 8.923 0.486 1.00 98.38 87 THR A C 1
ATOM 657 O O . THR A 1 87 ? 10.753 8.156 1.189 1.00 98.38 87 THR A O 1
ATOM 660 N N . ARG A 1 88 ? 10.161 10.253 0.666 1.00 98.00 88 ARG A N 1
ATOM 661 C CA . ARG A 1 88 ? 10.991 10.877 1.719 1.00 98.00 88 ARG A CA 1
ATOM 662 C C . ARG A 1 88 ? 10.524 10.550 3.142 1.00 98.00 88 ARG A C 1
ATOM 664 O O . ARG A 1 88 ? 11.362 10.358 4.019 1.00 98.00 88 ARG A O 1
ATOM 671 N N . GLU A 1 89 ? 9.216 10.492 3.387 1.00 98.12 89 GLU A N 1
ATOM 672 C CA . GLU A 1 89 ? 8.660 10.119 4.700 1.00 98.12 89 GLU A CA 1
ATOM 673 C C . GLU A 1 89 ? 8.997 8.664 5.069 1.00 98.12 89 GLU A C 1
ATOM 675 O O . GLU A 1 89 ? 9.391 8.388 6.204 1.00 98.12 89 GLU A O 1
ATOM 680 N N . ILE A 1 90 ? 8.913 7.747 4.100 1.00 98.50 90 ILE A N 1
ATOM 681 C CA . ILE A 1 90 ? 9.304 6.340 4.245 1.00 98.50 90 ILE A CA 1
ATOM 682 C C . ILE A 1 90 ? 10.818 6.228 4.476 1.00 98.50 90 ILE A C 1
ATOM 684 O O . ILE A 1 90 ? 11.226 5.511 5.386 1.00 98.50 90 ILE A O 1
ATOM 688 N N . ALA A 1 91 ? 11.644 6.979 3.733 1.00 97.19 91 ALA A N 1
ATOM 689 C CA . ALA A 1 91 ? 13.104 7.004 3.903 1.00 97.19 91 ALA A CA 1
ATOM 690 C C . ALA A 1 91 ? 13.533 7.434 5.318 1.00 97.19 91 ALA A C 1
ATOM 692 O O . ALA A 1 91 ? 14.500 6.914 5.868 1.00 97.19 91 ALA A O 1
ATOM 693 N N . GLY A 1 92 ? 12.805 8.382 5.916 1.00 96.75 92 GLY A N 1
ATOM 694 C CA . GLY A 1 92 ? 13.022 8.832 7.293 1.00 96.75 92 GLY A CA 1
ATOM 695 C C . GLY A 1 92 ? 12.429 7.916 8.370 1.00 96.75 92 GLY A C 1
ATOM 696 O O . GLY A 1 92 ? 12.547 8.231 9.555 1.00 96.75 92 GLY A O 1
ATOM 697 N N . SER A 1 93 ? 11.755 6.825 7.993 1.00 96.19 93 SER A N 1
ATOM 698 C CA . SER A 1 93 ? 11.051 5.932 8.916 1.00 96.19 93 SER A CA 1
ATOM 699 C C . SER A 1 93 ? 11.042 4.480 8.406 1.00 96.19 93 SER A C 1
ATOM 701 O O . SER A 1 93 ? 12.101 3.860 8.310 1.00 96.19 93 SER A O 1
ATOM 703 N N . LYS A 1 94 ? 9.858 3.920 8.131 1.00 97.44 94 LYS A N 1
ATOM 704 C CA . LYS A 1 94 ? 9.608 2.635 7.466 1.00 97.44 94 LYS A CA 1
ATOM 705 C C . LYS A 1 94 ? 8.254 2.682 6.764 1.00 97.44 94 LYS A C 1
ATOM 707 O O . LYS A 1 94 ? 7.362 3.416 7.196 1.00 97.44 94 LYS A O 1
ATOM 712 N N . TYR A 1 95 ? 8.064 1.842 5.749 1.00 98.62 95 TYR A N 1
ATOM 713 C CA . TYR A 1 95 ? 6.803 1.766 5.011 1.00 98.62 95 TYR A CA 1
ATOM 714 C C . TYR A 1 95 ? 5.603 1.481 5.926 1.00 98.62 95 TYR A C 1
ATOM 716 O O . TYR A 1 95 ? 4.599 2.183 5.861 1.00 98.62 95 TYR A O 1
ATOM 724 N N . SER A 1 96 ? 5.726 0.522 6.842 1.00 98.25 96 SER A N 1
ATOM 725 C CA . SER A 1 96 ? 4.682 0.133 7.794 1.00 98.25 96 SER A CA 1
ATOM 726 C C . SER A 1 96 ? 4.266 1.255 8.747 1.00 98.25 96 SER A C 1
ATOM 728 O O . SER A 1 96 ? 3.084 1.395 9.072 1.00 98.25 96 SER A O 1
ATOM 730 N N . GLN A 1 97 ? 5.223 2.087 9.167 1.00 97.94 97 GLN A N 1
ATOM 731 C CA . GLN A 1 97 ? 4.970 3.250 10.017 1.00 97.94 97 GLN A CA 1
ATOM 732 C C . GLN A 1 97 ? 4.237 4.341 9.233 1.00 97.94 97 GLN A C 1
ATOM 734 O O . GLN A 1 97 ? 3.229 4.861 9.710 1.00 97.94 97 GLN A O 1
ATOM 739 N N . TRP A 1 98 ? 4.695 4.630 8.012 1.00 98.19 98 TRP A N 1
ATOM 740 C CA . TRP A 1 98 ? 4.060 5.576 7.096 1.00 98.19 98 TRP A CA 1
ATOM 741 C C . TRP A 1 98 ? 2.633 5.145 6.706 1.00 98.19 98 TRP A C 1
ATOM 743 O O . TRP A 1 98 ? 1.689 5.927 6.842 1.00 98.19 98 TRP A O 1
ATOM 753 N N . ALA A 1 99 ? 2.437 3.883 6.313 1.00 98.12 99 ALA A N 1
ATOM 754 C CA . ALA A 1 99 ? 1.153 3.334 5.876 1.00 98.12 99 ALA A CA 1
ATOM 755 C C . ALA A 1 99 ? 0.079 3.424 6.975 1.00 98.12 99 ALA A C 1
ATOM 757 O O . ALA A 1 99 ? -1.097 3.668 6.687 1.00 98.12 99 ALA A O 1
ATOM 758 N N . ALA A 1 100 ? 0.476 3.302 8.245 1.00 97.38 100 ALA A N 1
ATOM 759 C CA . ALA A 1 100 ? -0.410 3.445 9.398 1.00 97.38 100 ALA A CA 1
ATOM 760 C C . ALA A 1 100 ? -0.864 4.898 9.679 1.00 97.38 100 ALA A C 1
ATOM 762 O O . ALA A 1 100 ? -1.767 5.099 10.491 1.00 97.38 100 ALA A O 1
ATOM 763 N N . THR A 1 101 ? -0.308 5.924 9.021 1.00 96.12 101 THR A N 1
ATOM 764 C CA . THR A 1 101 ? -0.660 7.341 9.283 1.00 96.12 101 THR A CA 1
ATOM 765 C C . THR A 1 101 ? -1.955 7.820 8.615 1.00 96.12 101 THR A C 1
ATOM 767 O O . THR A 1 101 ? -2.470 8.876 8.975 1.00 96.12 101 THR A O 1
ATOM 770 N N . SER A 1 102 ? -2.516 7.056 7.667 1.00 94.94 102 SER A N 1
ATOM 771 C CA . SER A 1 102 ? -3.521 7.536 6.689 1.00 94.94 102 SER A CA 1
ATOM 772 C C . SER A 1 102 ? -3.021 8.672 5.781 1.00 94.94 102 SER A C 1
ATOM 774 O O . SER A 1 102 ? -3.643 9.743 5.721 1.00 94.94 102 SER A O 1
ATOM 776 N N . PRO A 1 103 ? -1.937 8.433 5.018 1.00 96.69 103 PRO A N 1
ATOM 777 C CA . PRO A 1 103 ? -1.262 9.455 4.211 1.00 96.69 103 PRO A CA 1
ATOM 778 C C . PRO A 1 103 ? -2.213 10.139 3.214 1.00 96.69 103 PRO A C 1
ATOM 780 O O . PRO A 1 103 ? -2.208 11.363 3.074 1.00 96.69 103 PRO A O 1
ATOM 783 N N . TYR A 1 104 ? -3.138 9.377 2.625 1.00 96.44 104 TYR A N 1
ATOM 784 C CA . TYR A 1 104 ? -4.148 9.830 1.658 1.00 96.44 104 TYR A CA 1
ATOM 785 C C . TYR A 1 104 ? -5.279 10.715 2.207 1.00 96.44 104 TYR A C 1
ATOM 787 O O . TYR A 1 104 ? -6.138 11.160 1.442 1.00 96.44 104 TYR A O 1
ATOM 795 N N . THR A 1 105 ? -5.297 10.975 3.515 1.00 95.69 105 THR A N 1
ATOM 796 C CA . THR A 1 105 ? -6.175 11.968 4.165 1.00 95.69 105 THR A CA 1
ATOM 797 C C . THR A 1 105 ? -5.389 13.003 4.978 1.00 95.69 105 THR A C 1
ATOM 799 O O . THR A 1 105 ? -5.984 13.778 5.725 1.00 95.69 105 THR A O 1
ATOM 802 N N . SER A 1 106 ? -4.060 13.021 4.844 1.00 95.38 106 SER A N 1
ATOM 803 C CA . SER A 1 106 ? -3.187 14.009 5.482 1.00 95.38 106 SER A CA 1
ATOM 804 C C . SER A 1 106 ? -3.361 15.405 4.872 1.00 95.38 106 SER A C 1
ATOM 806 O O . SER A 1 106 ? -3.761 15.559 3.716 1.00 95.38 106 SER A O 1
ATOM 808 N N . GLN A 1 107 ? -2.976 16.444 5.618 1.00 95.56 107 GLN A N 1
ATOM 809 C CA . GLN A 1 107 ? -2.919 17.813 5.093 1.00 95.56 107 GLN A CA 1
ATOM 810 C C . GLN A 1 107 ? -1.991 17.929 3.869 1.00 95.56 107 GLN A C 1
ATOM 812 O O . GLN A 1 107 ? -2.274 18.700 2.950 1.00 95.56 107 GLN A O 1
ATOM 817 N N . ALA A 1 108 ? -0.907 17.149 3.834 1.00 95.00 108 ALA A N 1
ATOM 818 C CA . ALA A 1 108 ? 0.046 17.162 2.734 1.00 95.00 108 ALA A CA 1
ATOM 819 C C . ALA A 1 108 ? -0.579 16.639 1.431 1.00 95.00 108 ALA A C 1
ATOM 821 O O . ALA A 1 108 ? -0.455 17.288 0.395 1.00 95.00 108 ALA A O 1
ATOM 822 N N . TRP A 1 109 ? -1.347 15.545 1.492 1.00 96.75 109 TRP A N 1
ATOM 823 C CA . TRP A 1 109 ? -2.113 15.059 0.341 1.00 96.75 109 TRP A CA 1
ATOM 824 C C . TRP A 1 109 ? -3.207 16.047 -0.078 1.00 96.75 109 TRP A C 1
ATOM 826 O O . TRP A 1 109 ? -3.323 16.407 -1.251 1.00 96.75 109 TRP A O 1
ATOM 836 N N . GLU A 1 110 ? -4.014 16.516 0.877 1.00 96.25 110 GLU A N 1
ATOM 837 C CA . GLU A 1 110 ? -5.216 17.293 0.556 1.00 96.25 110 GLU A CA 1
ATOM 838 C C . GLU A 1 110 ? -4.945 18.731 0.116 1.00 96.25 110 GLU A C 1
ATOM 840 O O . GLU A 1 110 ? -5.786 19.313 -0.570 1.00 96.25 110 GLU A O 1
ATOM 845 N N . SER A 1 111 ? -3.779 19.292 0.445 1.00 95.75 111 SER A N 1
ATOM 846 C CA . SER A 1 111 ? -3.357 20.598 -0.075 1.00 95.75 111 SER A CA 1
ATOM 847 C C . SER A 1 111 ? -3.043 20.570 -1.578 1.00 95.75 111 SER A C 1
ATOM 849 O O . SER A 1 111 ? -3.226 21.584 -2.246 1.00 95.75 111 SER A O 1
ATOM 851 N N . VAL A 1 112 ? -2.645 19.411 -2.123 1.00 96.06 112 VAL A N 1
ATOM 852 C CA . VAL A 1 112 ? -2.281 19.233 -3.543 1.00 96.06 112 VAL A CA 1
ATOM 853 C C . VAL A 1 112 ? -3.400 18.561 -4.345 1.00 96.06 112 VAL A C 1
ATOM 855 O O . VAL A 1 112 ? -3.770 19.028 -5.420 1.00 96.06 112 VAL A O 1
ATOM 858 N N . LYS A 1 113 ? -3.961 17.457 -3.836 1.00 95.75 113 LYS A N 1
ATOM 859 C CA . LYS A 1 113 ? -4.958 16.626 -4.543 1.00 95.75 113 LYS A CA 1
ATOM 860 C C . LYS A 1 113 ? -6.402 16.965 -4.165 1.00 95.75 113 LYS A C 1
ATOM 862 O O . LYS A 1 113 ? -7.341 16.404 -4.731 1.00 95.75 113 LYS A O 1
ATOM 867 N N . GLY A 1 114 ? -6.594 17.870 -3.206 1.00 96.06 114 GLY A N 1
ATOM 868 C CA . GLY A 1 114 ? -7.896 18.159 -2.624 1.00 96.06 114 GLY A CA 1
ATOM 869 C C . GLY A 1 114 ? -8.430 17.014 -1.758 1.00 96.06 114 GLY A C 1
ATOM 870 O O . GLY A 1 114 ? -7.754 16.034 -1.446 1.00 96.06 114 GLY A O 1
ATOM 871 N N . LYS A 1 115 ? -9.696 17.143 -1.353 1.00 94.81 115 LYS A N 1
ATOM 872 C CA . LYS A 1 115 ? -10.361 16.202 -0.444 1.00 94.81 115 LYS A CA 1
ATOM 873 C C . LYS A 1 115 ? -10.479 14.801 -1.051 1.00 94.81 115 LYS A C 1
ATOM 875 O O . LYS A 1 115 ? -11.292 14.594 -1.955 1.00 94.81 115 LYS A O 1
ATOM 880 N N . ASN A 1 116 ? -9.771 13.819 -0.486 1.00 93.81 116 ASN A N 1
ATOM 881 C CA . ASN A 1 116 ? -9.852 12.431 -0.940 1.00 93.81 116 ASN A CA 1
ATOM 882 C C . ASN A 1 116 ? -11.243 11.838 -0.637 1.00 93.81 116 ASN A C 1
ATOM 884 O O . ASN A 1 116 ? -11.568 11.486 0.502 1.00 93.81 116 ASN A O 1
ATOM 888 N N . ARG A 1 117 ? -12.101 11.771 -1.665 1.00 93.19 117 ARG A N 1
ATOM 889 C CA . ARG A 1 117 ? -13.480 11.266 -1.547 1.00 93.19 117 ARG A CA 1
ATOM 890 C C . ARG A 1 117 ? -13.523 9.762 -1.278 1.00 93.19 117 ARG A C 1
ATOM 892 O O . ARG A 1 117 ? -14.403 9.317 -0.549 1.00 93.19 117 ARG A O 1
ATOM 899 N N . TYR A 1 118 ? -12.576 9.003 -1.828 1.00 89.62 118 TYR A N 1
ATOM 900 C CA . TYR A 1 118 ? -12.514 7.547 -1.705 1.00 89.62 118 TYR A CA 1
ATOM 901 C C . TYR A 1 118 ? -12.288 7.132 -0.247 1.00 89.62 118 TYR A C 1
ATOM 903 O O . TYR A 1 118 ? -13.148 6.484 0.351 1.00 89.62 118 TYR A O 1
ATOM 911 N N . HIS A 1 119 ? -11.213 7.626 0.379 1.00 92.25 119 HIS A N 1
ATOM 912 C CA . HIS A 1 119 ? -10.916 7.340 1.789 1.00 92.25 119 HIS A CA 1
ATOM 913 C C . HIS A 1 119 ? -11.985 7.900 2.739 1.00 92.25 119 HIS A C 1
ATOM 915 O O . HIS A 1 119 ? -12.373 7.222 3.690 1.00 92.25 119 HIS A O 1
ATOM 921 N N . ARG A 1 120 ? -12.546 9.090 2.467 1.00 94.38 120 ARG A N 1
ATOM 922 C CA . ARG A 1 120 ? -13.654 9.629 3.281 1.00 94.38 120 ARG A CA 1
ATOM 923 C C . ARG A 1 120 ? -14.932 8.798 3.205 1.00 94.38 120 ARG A C 1
ATOM 925 O O . ARG A 1 120 ? -15.606 8.652 4.222 1.00 94.38 120 ARG A O 1
ATOM 932 N N . ASN A 1 121 ? -15.276 8.259 2.037 1.00 94.56 121 ASN A N 1
ATOM 933 C CA . ASN A 1 121 ? -16.445 7.393 1.890 1.00 94.56 121 ASN A CA 1
ATOM 934 C C . ASN A 1 121 ? -16.224 6.047 2.601 1.00 94.56 121 ASN A C 1
ATOM 936 O O . ASN A 1 121 ? -17.113 5.624 3.341 1.00 94.56 121 ASN A O 1
ATOM 940 N N . ARG A 1 122 ? -15.028 5.442 2.451 1.00 93.50 122 ARG A N 1
ATOM 941 C CA . ARG A 1 122 ? -14.572 4.248 3.197 1.00 93.50 122 ARG A CA 1
ATOM 942 C C . ARG A 1 122 ? -14.697 4.472 4.727 1.00 93.50 122 ARG A C 1
ATOM 944 O O . ARG A 1 122 ? -15.310 3.661 5.419 1.00 93.50 122 ARG A O 1
ATOM 951 N N . LEU A 1 123 ? -14.258 5.629 5.244 1.00 95.69 123 LEU A N 1
ATOM 952 C CA . LEU A 1 123 ? -14.380 6.024 6.662 1.00 95.69 123 LEU A CA 1
ATOM 953 C C . LEU A 1 123 ? -15.828 6.252 7.127 1.00 95.69 123 LEU A C 1
ATOM 955 O O . LEU A 1 123 ? -16.237 5.732 8.165 1.00 95.69 123 LEU A O 1
ATOM 959 N N . LYS A 1 124 ? -16.631 6.996 6.358 1.00 96.75 124 LYS A N 1
ATOM 960 C CA . LYS A 1 124 ? -18.055 7.216 6.662 1.00 96.75 124 LYS A CA 1
ATOM 961 C C . LYS A 1 124 ? -18.841 5.901 6.675 1.00 96.75 124 LYS A C 1
ATOM 963 O O . LYS A 1 124 ? -19.789 5.764 7.445 1.00 96.75 124 LYS A O 1
ATOM 968 N N . PHE A 1 125 ? -18.460 4.940 5.835 1.00 95.62 125 PHE A N 1
ATOM 969 C CA . PHE A 1 125 ? -19.031 3.599 5.848 1.00 95.62 125 PHE A CA 1
ATOM 970 C C . PHE A 1 125 ? -18.671 2.839 7.133 1.00 95.62 125 PHE A C 1
ATOM 972 O O . PHE A 1 125 ? -19.587 2.381 7.810 1.00 95.62 125 PHE A O 1
ATOM 979 N N . ALA A 1 126 ? -17.392 2.793 7.527 1.00 95.19 126 ALA A N 1
ATOM 980 C CA . ALA A 1 126 ? -16.958 2.147 8.773 1.00 95.19 126 ALA A CA 1
ATOM 981 C C . ALA A 1 126 ? -17.677 2.711 10.014 1.00 95.19 126 ALA A C 1
ATOM 983 O O . ALA A 1 126 ? -18.209 1.957 10.828 1.00 95.19 126 ALA A O 1
ATOM 984 N N . ARG A 1 127 ? -17.777 4.044 10.115 1.00 97.06 127 ARG A N 1
ATOM 985 C CA . ARG A 1 127 ? -18.499 4.730 11.201 1.00 97.06 127 ARG A CA 1
ATOM 986 C C . ARG A 1 127 ? -19.972 4.340 11.269 1.00 97.06 127 ARG A C 1
ATOM 988 O O . ARG A 1 127 ? -20.485 4.034 12.342 1.00 97.06 127 ARG A O 1
ATOM 995 N N . ARG A 1 128 ? -20.646 4.278 10.114 1.00 96.88 128 ARG A N 1
ATOM 996 C CA . ARG A 1 128 ? -22.046 3.835 10.011 1.00 96.88 128 ARG A CA 1
ATOM 997 C C . ARG A 1 128 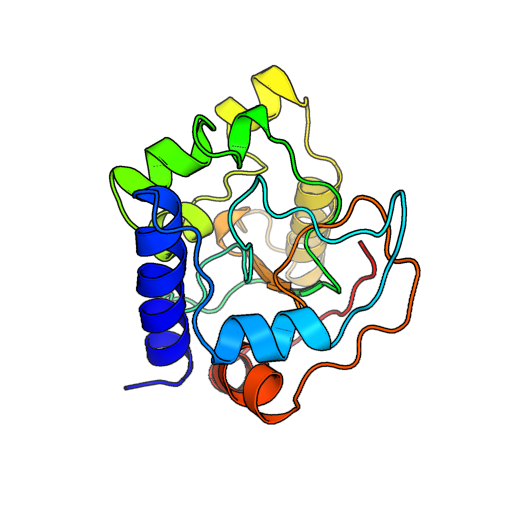? -22.237 2.355 10.336 1.00 96.88 128 ARG A C 1
ATOM 999 O O . ARG A 1 128 ? -23.242 2.022 10.957 1.00 96.88 128 ARG A O 1
ATOM 1006 N N . LEU A 1 129 ? -21.314 1.496 9.903 1.00 95.00 129 LEU A N 1
ATOM 1007 C CA . LEU A 1 129 ? -21.345 0.048 10.130 1.00 95.00 129 LEU A CA 1
ATOM 1008 C C . LEU A 1 129 ? -21.314 -0.268 11.632 1.00 95.00 129 LEU A C 1
ATOM 1010 O O . LEU A 1 129 ? -22.157 -1.013 12.120 1.00 95.00 129 LEU A O 1
ATOM 1014 N N . HIS A 1 130 ? -20.408 0.386 12.364 1.00 94.69 130 HIS A N 1
ATOM 1015 C CA . HIS A 1 130 ? -20.220 0.195 13.809 1.00 94.69 130 HIS A CA 1
ATOM 1016 C C . HIS A 1 130 ? -21.036 1.143 14.693 1.00 94.69 130 HIS A C 1
ATOM 1018 O O . HIS A 1 130 ? -20.975 1.039 15.915 1.00 94.69 130 HIS A O 1
ATOM 1024 N N . LYS A 1 131 ? -21.784 2.084 14.097 1.00 96.81 131 LYS A N 1
ATOM 1025 C CA . LYS A 1 131 ? -22.471 3.193 14.793 1.00 96.81 131 LYS A CA 1
ATOM 1026 C C . LYS A 1 131 ? -21.532 3.984 15.724 1.00 96.81 131 LYS A C 1
ATOM 1028 O O . LYS A 1 131 ? -21.933 4.402 16.806 1.00 96.81 131 LYS A O 1
ATOM 1033 N N . ASN A 1 132 ? -20.287 4.175 15.294 1.00 96.38 132 ASN A N 1
ATOM 1034 C CA . ASN A 1 132 ? -19.207 4.763 16.081 1.00 96.38 132 ASN A CA 1
ATOM 1035 C C . ASN A 1 132 ? -18.504 5.861 15.266 1.00 96.38 132 ASN A C 1
ATOM 1037 O O . ASN A 1 132 ? -17.786 5.562 14.313 1.00 96.38 132 ASN A O 1
ATOM 1041 N N . GLU A 1 133 ? -18.706 7.128 15.636 1.00 97.12 133 GLU A N 1
ATOM 1042 C CA . GLU A 1 133 ? -18.089 8.286 14.967 1.00 97.12 133 GLU A CA 1
ATOM 1043 C C . GLU A 1 133 ? -16.625 8.533 15.378 1.00 97.12 133 GLU A C 1
ATOM 1045 O O . GLU A 1 133 ? -15.917 9.252 14.671 1.00 97.12 133 GLU A O 1
ATOM 1050 N N . ASP A 1 134 ? -16.137 7.904 16.451 1.00 97.31 134 ASP A N 1
ATOM 1051 C CA . ASP A 1 134 ? -14.755 8.060 16.926 1.00 97.31 134 ASP A CA 1
ATOM 1052 C C . ASP A 1 134 ? -13.746 7.257 16.091 1.00 97.31 134 ASP A C 1
ATOM 1054 O O . ASP A 1 134 ? -12.537 7.473 16.203 1.00 97.31 134 ASP A O 1
ATOM 1058 N N . ILE A 1 135 ? -14.218 6.370 15.202 1.00 96.44 135 ILE A N 1
ATOM 1059 C CA . ILE A 1 135 ? -13.367 5.670 14.230 1.00 96.44 135 ILE A CA 1
ATOM 1060 C C . ILE A 1 135 ? -12.625 6.706 13.376 1.00 96.44 135 ILE A C 1
ATOM 1062 O O . ILE A 1 135 ? -13.231 7.571 12.733 1.00 96.44 135 ILE A O 1
ATOM 1066 N N . GLN A 1 136 ? -11.300 6.595 13.350 1.00 95.69 136 GLN A N 1
ATOM 1067 C CA . GLN A 1 136 ? -10.400 7.441 12.569 1.00 95.69 136 GLN A CA 1
ATOM 1068 C C . GLN A 1 136 ? -9.950 6.735 11.284 1.00 95.69 136 GLN A C 1
ATOM 1070 O 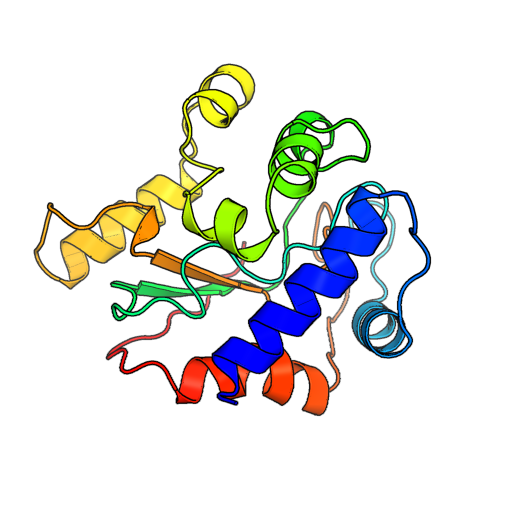O . GLN A 1 136 ? -10.073 5.518 11.153 1.00 95.69 136 GLN A O 1
ATOM 1075 N N . ALA A 1 137 ? -9.410 7.493 10.326 1.00 94.69 137 ALA A N 1
ATOM 1076 C CA . ALA A 1 137 ? -8.934 6.937 9.055 1.00 94.69 137 ALA A CA 1
ATOM 1077 C C . ALA A 1 137 ? -7.849 5.857 9.247 1.00 94.69 137 ALA A C 1
ATOM 1079 O O . ALA A 1 137 ? -7.845 4.866 8.520 1.00 94.69 137 ALA A O 1
ATOM 1080 N N . ASN A 1 138 ? -6.997 6.007 10.269 1.00 95.31 138 ASN A N 1
ATOM 1081 C CA . ASN A 1 138 ? -5.899 5.087 10.585 1.00 95.31 138 ASN A CA 1
ATOM 1082 C C . ASN A 1 138 ? -6.339 3.823 11.337 1.00 95.31 138 ASN A C 1
ATOM 1084 O O . ASN A 1 138 ? -5.513 2.956 11.601 1.00 95.31 138 ASN A O 1
ATOM 1088 N N . ALA A 1 139 ? -7.630 3.691 11.647 1.00 95.69 139 ALA A N 1
ATOM 1089 C CA . ALA A 1 139 ? -8.223 2.440 12.108 1.00 95.69 139 ALA A CA 1
ATOM 1090 C C . ALA A 1 139 ? -8.726 1.563 10.943 1.00 95.69 139 ALA A C 1
ATOM 1092 O O . ALA A 1 139 ? -9.307 0.510 11.186 1.00 95.69 139 ALA A O 1
ATOM 1093 N N . LEU A 1 140 ? -8.553 1.985 9.687 1.00 95.56 140 LEU A N 1
ATOM 1094 C CA . LEU A 1 140 ? -8.981 1.246 8.497 1.00 95.56 140 LEU A CA 1
ATOM 1095 C C . LEU A 1 140 ? -7.765 0.578 7.851 1.00 95.56 140 LEU A C 1
ATOM 1097 O O . LEU A 1 140 ? -6.703 1.193 7.771 1.00 95.56 140 LEU A O 1
ATOM 1101 N N . LEU A 1 141 ? -7.932 -0.657 7.382 1.00 96.75 141 LEU A N 1
ATOM 1102 C CA . LEU A 1 141 ? -6.906 -1.422 6.682 1.00 96.75 141 LEU A CA 1
ATOM 1103 C C . LEU A 1 141 ? -7.358 -1.717 5.248 1.00 96.75 141 LEU A C 1
ATOM 1105 O O . LEU A 1 141 ? -8.436 -2.262 5.007 1.00 96.75 141 LEU A O 1
ATOM 1109 N N . TYR A 1 142 ? -6.502 -1.367 4.302 1.00 95.94 142 TYR A N 1
ATOM 1110 C CA . TYR A 1 142 ? -6.639 -1.612 2.875 1.00 95.94 142 TYR A CA 1
ATOM 1111 C C . TYR A 1 142 ? -5.515 -2.542 2.454 1.00 95.94 142 TYR A C 1
ATOM 1113 O O . TYR A 1 142 ? -4.376 -2.281 2.820 1.00 95.94 142 TYR A O 1
ATOM 1121 N N . LEU A 1 143 ? -5.822 -3.604 1.718 1.00 96.88 143 LEU A N 1
ATOM 1122 C CA . LEU A 1 143 ? -4.849 -4.569 1.206 1.00 96.88 143 LEU A CA 1
ATOM 1123 C C . LEU A 1 143 ? -5.082 -4.748 -0.289 1.00 96.88 143 LEU A C 1
ATOM 1125 O O . LEU A 1 143 ? -6.215 -4.984 -0.708 1.00 96.88 143 LEU A O 1
ATOM 1129 N N . GLU A 1 144 ? -4.023 -4.651 -1.080 1.00 96.25 144 GLU A N 1
ATOM 1130 C CA . GLU A 1 144 ? -4.092 -4.759 -2.534 1.00 96.25 144 GLU A CA 1
ATOM 1131 C C . GLU A 1 144 ? -3.678 -6.168 -2.982 1.00 96.25 144 GLU A C 1
ATOM 1133 O O . GLU A 1 144 ? -2.612 -6.672 -2.623 1.00 96.25 144 GLU A O 1
ATOM 1138 N N . LEU A 1 145 ? -4.520 -6.821 -3.790 1.00 95.81 145 LEU A N 1
ATOM 1139 C CA . LEU A 1 145 ? -4.244 -8.158 -4.344 1.00 95.81 145 LEU A CA 1
ATOM 1140 C C . LEU A 1 145 ? -3.088 -8.149 -5.366 1.00 95.81 145 LEU A C 1
ATOM 1142 O O . LEU A 1 145 ? -2.483 -9.185 -5.654 1.00 95.81 145 LEU A O 1
ATOM 1146 N N . TYR A 1 146 ? -2.772 -6.975 -5.909 1.00 96.75 146 TYR A N 1
ATOM 1147 C CA . TYR A 1 146 ? -1.642 -6.729 -6.790 1.00 96.75 146 TYR A CA 1
ATOM 1148 C C . TYR A 1 146 ? -0.987 -5.386 -6.420 1.00 96.75 146 TYR A C 1
ATOM 1150 O O . TYR A 1 146 ? -1.577 -4.336 -6.662 1.00 96.75 146 TYR A O 1
ATOM 1158 N N . PRO A 1 147 ? 0.228 -5.379 -5.840 1.00 97.44 147 PRO A N 1
ATOM 1159 C CA . PRO A 1 147 ? 0.786 -4.208 -5.153 1.00 97.44 147 PRO A CA 1
ATOM 1160 C C . PRO A 1 147 ? 1.350 -3.127 -6.090 1.00 97.44 147 PRO A C 1
ATOM 1162 O O . PRO A 1 147 ? 1.865 -2.117 -5.615 1.00 97.44 147 PRO A O 1
ATOM 1165 N N . PHE A 1 148 ? 1.299 -3.324 -7.413 1.00 97.75 148 PHE A N 1
ATOM 1166 C CA . PHE A 1 148 ? 1.863 -2.376 -8.374 1.00 97.75 148 PHE A CA 1
ATOM 1167 C C . PHE A 1 148 ? 0.808 -1.428 -8.949 1.00 97.75 148 PHE A C 1
ATOM 1169 O O . PHE A 1 148 ? -0.317 -1.808 -9.302 1.00 97.75 148 PHE A O 1
ATOM 1176 N N . HIS A 1 149 ? 1.217 -0.177 -9.127 1.00 97.69 149 HIS A N 1
ATOM 1177 C CA . HIS A 1 149 ? 0.400 0.854 -9.743 1.00 97.69 149 HIS A CA 1
ATOM 1178 C C . HIS A 1 149 ? 0.161 0.597 -11.236 1.00 97.69 149 HIS A C 1
ATOM 1180 O O . HIS A 1 149 ? 1.006 0.070 -11.960 1.00 97.69 149 HIS A O 1
ATOM 1186 N N . SER A 1 150 ? -1.014 1.006 -11.710 1.00 96.56 150 SER A N 1
ATOM 1187 C CA . SER A 1 150 ? -1.341 1.119 -13.135 1.00 96.56 150 SER A CA 1
ATOM 1188 C C . SER A 1 150 ? -2.491 2.112 -13.290 1.00 96.56 150 SER A C 1
ATOM 1190 O O . SER A 1 150 ? -3.372 2.180 -12.432 1.00 96.56 150 SER A O 1
ATOM 1192 N N . LYS A 1 151 ? -2.516 2.909 -14.366 1.00 95.06 151 LYS A N 1
ATOM 1193 C CA . LYS A 1 151 ? -3.547 3.960 -14.515 1.00 95.06 151 LYS A CA 1
ATOM 1194 C C . LYS A 1 151 ? -4.935 3.380 -14.814 1.00 95.06 151 LYS A C 1
ATOM 1196 O O . LYS A 1 151 ? -5.930 4.085 -14.661 1.00 95.06 151 LYS A O 1
ATOM 1201 N N . ARG A 1 152 ? -5.001 2.111 -15.233 1.00 94.31 152 ARG A N 1
ATOM 1202 C CA . ARG A 1 152 ? -6.221 1.319 -15.423 1.00 94.31 152 ARG A CA 1
ATOM 1203 C C . ARG A 1 152 ? -5.893 -0.176 -15.494 1.00 94.31 152 ARG A C 1
ATOM 1205 O O . ARG A 1 152 ? -5.015 -0.563 -16.259 1.00 94.31 152 ARG A O 1
ATOM 1212 N N . VAL A 1 153 ? -6.684 -1.033 -14.849 1.00 93.38 153 VAL A N 1
ATOM 1213 C CA . VAL A 1 153 ? -6.628 -2.483 -15.113 1.00 93.38 153 VAL A CA 1
ATOM 1214 C C . VAL A 1 153 ? -7.148 -2.773 -16.529 1.00 93.38 153 VAL A C 1
ATOM 1216 O O . VAL A 1 153 ? -8.275 -2.418 -16.881 1.00 93.38 153 VAL A O 1
ATOM 1219 N N . SER A 1 154 ? -6.292 -3.367 -17.365 1.00 95.44 154 SER A N 1
ATOM 1220 C CA . SER A 1 154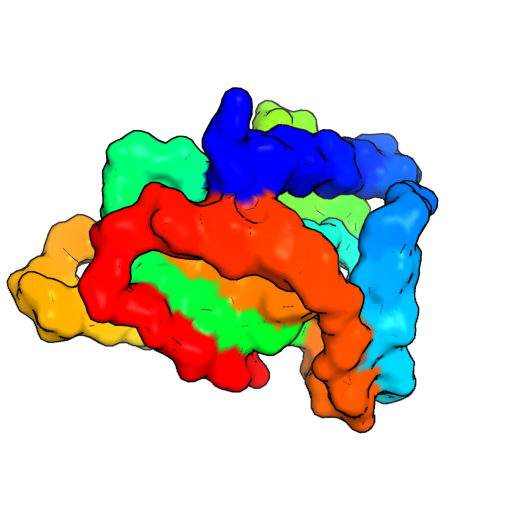 ? -6.517 -3.562 -18.814 1.00 95.44 154 SER A CA 1
ATOM 1221 C C . SER A 1 154 ? -6.394 -5.015 -19.291 1.00 95.44 154 SER A C 1
ATOM 1223 O O . SER A 1 154 ? -6.682 -5.310 -20.447 1.00 95.44 154 SER A O 1
ATOM 1225 N N . ALA A 1 155 ? -5.984 -5.912 -18.399 1.00 95.50 155 ALA A N 1
ATOM 1226 C CA . ALA A 1 155 ? -5.803 -7.341 -18.623 1.00 95.50 155 ALA A CA 1
ATOM 1227 C C . ALA A 1 155 ? -6.149 -8.099 -17.331 1.00 95.50 155 ALA A C 1
ATOM 1229 O O . ALA A 1 155 ? -6.288 -7.483 -16.272 1.00 95.50 155 ALA A O 1
ATOM 1230 N N . THR A 1 156 ? -6.262 -9.425 -17.405 1.00 95.19 156 THR A N 1
ATOM 1231 C CA . THR A 1 156 ? -6.384 -10.272 -16.211 1.00 95.19 156 THR A CA 1
ATOM 1232 C C . THR A 1 156 ? -5.156 -10.110 -15.316 1.00 95.19 156 THR A C 1
ATOM 1234 O O . THR A 1 156 ? -4.027 -10.046 -15.808 1.00 95.19 156 THR A O 1
ATOM 1237 N N . ILE A 1 157 ? -5.397 -10.051 -14.009 1.00 94.94 157 ILE A N 1
ATOM 1238 C CA . ILE A 1 157 ? -4.391 -10.163 -12.955 1.00 94.94 157 ILE A CA 1
ATOM 1239 C C . ILE A 1 157 ? -4.564 -11.569 -12.369 1.00 94.94 157 ILE A C 1
ATOM 1241 O O . ILE A 1 157 ? -5.646 -11.876 -11.872 1.00 94.94 157 ILE A O 1
ATOM 1245 N N . ASP A 1 158 ? -3.533 -12.409 -12.456 1.00 95.31 158 ASP A N 1
ATOM 1246 C CA . ASP A 1 158 ? -3.561 -13.818 -12.023 1.00 95.31 158 ASP A CA 1
ATOM 1247 C C . ASP A 1 158 ? -2.395 -14.113 -11.055 1.00 95.31 158 ASP A C 1
ATOM 1249 O O . ASP A 1 158 ? -1.357 -14.638 -11.470 1.00 95.31 158 ASP A O 1
ATOM 1253 N N . PRO A 1 159 ? -2.464 -13.644 -9.789 1.00 92.31 159 PRO A N 1
ATOM 1254 C CA . PRO A 1 159 ? -1.330 -13.697 -8.877 1.00 92.31 159 PRO A CA 1
ATOM 1255 C C . PRO A 1 159 ? -1.051 -15.113 -8.385 1.00 92.31 159 PRO A C 1
ATOM 1257 O O . PRO A 1 159 ? -1.964 -15.874 -8.076 1.00 92.31 159 PRO A O 1
ATOM 1260 N N . ASP A 1 160 ? 0.232 -15.416 -8.207 1.00 94.88 160 ASP A N 1
ATOM 1261 C CA . ASP A 1 160 ? 0.683 -16.664 -7.599 1.00 94.88 160 ASP A CA 1
ATOM 1262 C C . ASP A 1 160 ? 0.023 -16.873 -6.209 1.00 94.88 160 ASP A C 1
A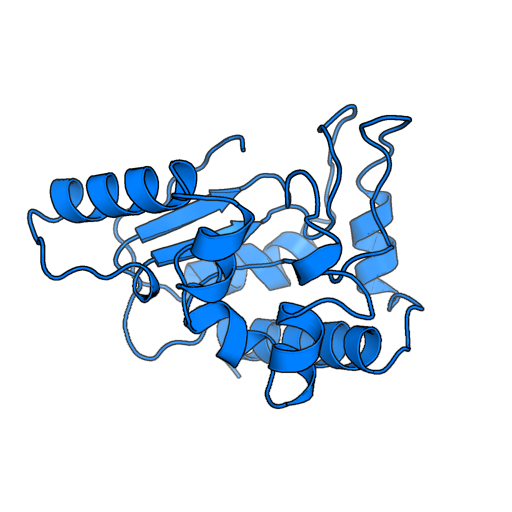TOM 1264 O O . ASP A 1 160 ? 0.178 -16.014 -5.327 1.00 94.88 160 ASP A O 1
ATOM 1268 N N . PRO A 1 161 ? -0.711 -17.986 -5.988 1.00 96.25 161 PRO A N 1
ATOM 1269 C CA . PRO A 1 161 ? -1.455 -18.214 -4.750 1.00 96.25 161 PRO A CA 1
ATOM 1270 C C . PRO A 1 161 ? -0.599 -18.198 -3.480 1.00 96.25 161 PRO A C 1
ATOM 1272 O O . PRO A 1 161 ? -1.093 -17.767 -2.437 1.00 96.25 161 PRO A O 1
ATOM 1275 N N . ASP A 1 162 ? 0.681 -18.586 -3.548 1.00 97.31 162 ASP A N 1
ATOM 1276 C CA . ASP A 1 162 ? 1.577 -18.538 -2.387 1.00 97.31 162 ASP A CA 1
ATOM 1277 C C . ASP A 1 162 ? 1.888 -17.091 -1.987 1.00 97.31 162 ASP A C 1
ATOM 1279 O O . ASP A 1 162 ? 2.077 -16.798 -0.805 1.00 97.31 162 ASP A O 1
ATOM 1283 N N . LEU A 1 163 ? 1.949 -16.169 -2.957 1.00 97.25 163 LEU A N 1
ATOM 1284 C CA . LEU A 1 163 ? 2.150 -14.743 -2.683 1.00 97.25 163 LEU A CA 1
ATOM 1285 C C . LEU A 1 163 ? 0.901 -14.136 -2.042 1.00 97.25 163 LEU A C 1
ATOM 1287 O O . LEU A 1 163 ? 1.018 -13.458 -1.020 1.00 97.25 163 LEU A O 1
ATOM 1291 N N . LEU A 1 164 ? -0.287 -14.441 -2.574 1.00 97.00 164 LEU A N 1
ATOM 1292 C CA . LEU A 1 164 ? -1.550 -14.009 -1.967 1.00 97.00 164 LEU A CA 1
ATOM 1293 C C . LEU A 1 164 ? -1.722 -14.580 -0.559 1.00 97.00 164 LEU A C 1
ATOM 1295 O O . LEU A 1 164 ? -2.083 -13.843 0.357 1.00 97.00 164 LEU A O 1
ATOM 1299 N N . HIS A 1 165 ? -1.419 -15.863 -0.347 1.00 97.44 165 HIS A N 1
ATOM 1300 C CA . HIS A 1 165 ? -1.472 -16.460 0.983 1.00 97.44 165 HIS A CA 1
ATOM 1301 C C . HIS A 1 165 ? -0.460 -15.806 1.930 1.00 97.44 165 HIS A C 1
ATOM 1303 O O . HIS A 1 165 ? -0.815 -15.430 3.043 1.00 97.44 165 HIS A O 1
ATOM 1309 N N . ARG A 1 166 ? 0.794 -15.620 1.506 1.00 97.31 166 ARG A N 1
ATOM 1310 C CA . ARG A 1 166 ? 1.845 -15.057 2.364 1.00 97.31 166 ARG A CA 1
ATOM 1311 C C . ARG A 1 166 ? 1.607 -13.595 2.745 1.00 97.31 166 ARG A C 1
ATOM 1313 O O . ARG A 1 166 ? 1.918 -13.217 3.869 1.00 97.31 166 ARG A O 1
ATOM 1320 N N . PHE A 1 167 ? 1.112 -12.776 1.820 1.00 97.81 167 PHE A N 1
ATOM 1321 C CA . PHE A 1 167 ? 1.105 -11.317 1.975 1.00 97.81 167 PHE A CA 1
ATOM 1322 C C . PHE A 1 167 ? -0.287 -10.695 2.115 1.00 97.81 167 PHE A C 1
ATOM 1324 O O . PHE A 1 167 ? -0.374 -9.534 2.509 1.00 97.81 167 PHE A O 1
ATOM 1331 N N . VAL A 1 168 ? -1.360 -11.448 1.843 1.00 97.12 168 VAL A N 1
ATOM 1332 C CA . VAL A 1 168 ? -2.748 -10.983 1.992 1.00 97.12 168 VAL A CA 1
ATOM 1333 C C . VAL A 1 168 ? -3.544 -11.911 2.911 1.00 97.12 168 VAL A C 1
ATOM 1335 O O . VAL A 1 168 ? -3.901 -11.511 4.015 1.00 97.12 168 VAL A O 1
ATOM 1338 N N . PHE A 1 169 ? -3.812 -13.158 2.511 1.00 96.38 169 PHE A N 1
ATOM 1339 C CA . PHE A 1 169 ? -4.780 -14.011 3.216 1.00 96.38 169 PHE A CA 1
ATOM 1340 C C . PHE A 1 169 ? -4.278 -14.569 4.555 1.00 96.38 169 PHE A C 1
ATOM 1342 O O . PHE A 1 169 ? -5.057 -14.628 5.500 1.00 96.38 169 PHE A O 1
ATOM 1349 N N . GLY A 1 170 ? -2.996 -14.919 4.672 1.00 96.88 170 GLY A N 1
ATOM 1350 C CA . GLY A 1 170 ? -2.368 -15.320 5.935 1.00 96.88 170 GLY A CA 1
ATOM 1351 C C . GLY A 1 170 ? -2.397 -14.191 6.971 1.00 96.88 170 GLY A C 1
ATOM 1352 O O . GLY A 1 170 ? -2.971 -14.385 8.040 1.00 96.88 170 GLY A O 1
ATOM 1353 N N . PRO A 1 171 ? -1.889 -12.983 6.646 1.00 97.00 171 PRO A N 1
ATOM 1354 C CA . PRO A 1 171 ? -2.033 -11.811 7.506 1.00 97.00 171 PRO A CA 1
ATOM 1355 C C . PRO A 1 171 ? -3.487 -11.490 7.877 1.00 97.00 171 PRO A C 1
ATOM 1357 O O . PRO A 1 171 ? -3.747 -11.135 9.022 1.00 97.00 171 PRO A O 1
ATOM 1360 N N . LEU A 1 172 ? -4.442 -11.643 6.950 1.00 95.38 172 LEU A N 1
ATOM 1361 C CA . LEU A 1 172 ? -5.872 -11.454 7.229 1.00 95.38 172 LEU A CA 1
ATOM 1362 C C . LEU A 1 172 ? -6.465 -12.515 8.160 1.00 95.38 172 LEU A C 1
ATOM 1364 O O . LEU A 1 172 ? -7.302 -12.171 8.989 1.00 95.38 172 LEU A O 1
ATOM 1368 N N . GLY A 1 173 ? -6.031 -13.772 8.059 1.00 95.06 173 GLY A N 1
ATOM 1369 C CA . GLY A 1 173 ? -6.473 -14.861 8.937 1.00 95.06 173 GLY A CA 1
ATOM 1370 C C . GLY A 1 173 ? -6.091 -14.666 10.409 1.00 95.06 173 GLY A C 1
ATOM 1371 O O . GLY A 1 173 ? -6.665 -15.309 11.283 1.00 95.06 173 GLY A O 1
ATOM 1372 N N . GLU A 1 174 ? -5.159 -13.754 10.691 1.00 95.25 174 GLU A N 1
ATOM 1373 C CA . GLU A 1 174 ? -4.739 -13.350 12.038 1.00 95.25 174 GLU A CA 1
ATOM 1374 C C . GLU A 1 174 ? -5.461 -12.084 12.547 1.00 95.25 174 GLU A C 1
ATOM 1376 O O . GLU A 1 174 ? -5.155 -11.594 13.637 1.00 95.25 174 GLU A O 1
ATOM 1381 N N . ILE A 1 175 ? -6.393 -11.516 11.772 1.00 94.25 175 ILE A N 1
ATOM 1382 C CA . ILE A 1 175 ? -7.162 -10.327 12.153 1.00 94.25 175 ILE A CA 1
ATOM 1383 C C . ILE A 1 175 ? -8.601 -10.732 12.487 1.00 94.25 175 ILE A C 1
ATOM 1385 O O . ILE A 1 175 ? -9.375 -11.113 11.613 1.00 94.25 175 ILE A O 1
ATOM 1389 N N . ASP A 1 176 ? -8.982 -10.561 13.754 1.00 90.56 176 ASP A N 1
ATOM 1390 C CA . ASP A 1 176 ? -10.344 -10.791 14.249 1.00 90.56 176 ASP A CA 1
ATOM 1391 C C . ASP A 1 176 ? -11.308 -9.668 13.814 1.00 90.56 176 ASP A C 1
ATOM 1393 O O . ASP A 1 176 ? -11.680 -8.794 14.597 1.00 90.56 176 ASP A O 1
ATOM 1397 N N . VAL A 1 177 ? -11.665 -9.640 12.526 1.00 87.38 177 VAL A N 1
ATOM 1398 C CA . VAL A 1 177 ? -12.663 -8.719 11.959 1.00 87.38 177 VAL A CA 1
ATOM 1399 C C . VAL A 1 177 ? -13.925 -9.450 11.524 1.00 87.38 177 VAL A C 1
ATOM 1401 O O . VAL A 1 177 ? 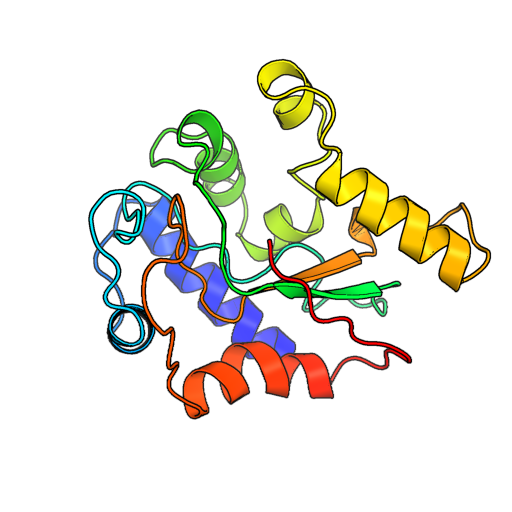-13.889 -10.386 10.733 1.00 87.38 177 VAL A O 1
ATOM 1404 N N . ALA A 1 178 ? -15.078 -8.931 11.950 1.00 80.56 178 ALA A N 1
ATOM 1405 C CA . ALA A 1 178 ? -16.380 -9.476 11.568 1.00 80.56 178 ALA A CA 1
ATOM 1406 C C . ALA A 1 178 ? -16.666 -9.398 10.053 1.00 80.56 178 ALA A C 1
ATOM 1408 O O . ALA A 1 178 ? -17.460 -10.184 9.533 1.00 80.56 178 ALA A O 1
ATOM 1409 N N . HIS A 1 179 ? -16.060 -8.437 9.341 1.00 83.12 179 HIS A N 1
ATOM 1410 C CA . HIS A 1 179 ? -16.350 -8.161 7.934 1.00 83.12 179 HIS A CA 1
ATOM 1411 C C . HIS A 1 179 ? -15.102 -7.743 7.141 1.00 83.12 179 HIS A C 1
ATOM 1413 O O . HIS A 1 179 ? -14.377 -6.827 7.535 1.00 83.12 179 HIS A O 1
ATOM 1419 N N . ILE A 1 180 ? -14.930 -8.359 5.969 1.00 89.75 180 ILE A N 1
ATOM 1420 C CA . ILE A 1 180 ? -13.951 -7.999 4.936 1.00 89.75 180 ILE A CA 1
ATOM 1421 C C . ILE A 1 180 ? -14.736 -7.627 3.673 1.00 89.75 180 ILE A C 1
ATOM 1423 O O . ILE A 1 180 ? -15.630 -8.369 3.264 1.00 89.75 180 ILE A O 1
ATOM 1427 N N . PHE A 1 181 ? -14.415 -6.493 3.048 1.00 91.25 181 PHE A N 1
ATOM 1428 C CA . PHE A 1 181 ? -15.113 -6.007 1.851 1.00 91.25 181 PHE A CA 1
ATOM 1429 C C . PHE A 1 181 ? -14.179 -5.956 0.641 1.00 91.25 181 PHE A C 1
ATOM 1431 O O . PHE A 1 181 ? -13.182 -5.240 0.666 1.00 91.25 181 PHE A O 1
ATOM 1438 N N . ALA A 1 182 ? -14.517 -6.650 -0.444 1.00 86.88 182 ALA A N 1
ATOM 1439 C CA . ALA A 1 182 ? -13.835 -6.469 -1.725 1.00 86.88 182 ALA A CA 1
ATOM 1440 C C . ALA A 1 182 ? -14.402 -5.251 -2.472 1.00 86.88 182 ALA A C 1
ATOM 1442 O O . ALA A 1 182 ? -15.620 -5.063 -2.530 1.00 86.88 182 ALA A O 1
ATOM 1443 N N . VAL A 1 183 ? -13.524 -4.432 -3.052 1.00 75.44 183 VAL A N 1
ATOM 1444 C CA . VAL A 1 183 ? -13.882 -3.273 -3.878 1.00 75.44 183 VAL A CA 1
ATOM 1445 C C . VAL A 1 183 ? -13.020 -3.215 -5.134 1.00 75.44 183 VAL A C 1
ATOM 1447 O O . VAL A 1 183 ? -11.816 -3.449 -5.087 1.00 75.44 183 VAL A O 1
ATOM 1450 N N . MET A 1 184 ? -13.634 -2.854 -6.261 1.00 62.16 184 MET A N 1
ATOM 1451 C CA . MET A 1 184 ? -12.880 -2.379 -7.419 1.00 62.16 184 MET A CA 1
ATOM 1452 C C . MET A 1 184 ? -12.584 -0.890 -7.219 1.00 62.16 184 MET A C 1
ATOM 1454 O O . MET A 1 184 ? -13.506 -0.124 -6.921 1.00 62.16 184 MET A O 1
ATOM 1458 N N . CYS A 1 185 ? -11.306 -0.528 -7.331 1.00 52.41 185 CYS A N 1
ATOM 1459 C CA . CYS A 1 185 ? -10.799 0.845 -7.270 1.00 52.41 185 CYS A CA 1
ATOM 1460 C C . CYS A 1 185 ? -11.157 1.630 -8.547 1.00 52.41 185 CYS A C 1
ATOM 1462 O O . CYS A 1 185 ? -11.075 1.029 -9.644 1.00 52.41 185 CYS A O 1
#

Sequence (185 aa):
MSSREDAVAFWDEEIGRWVCGEHDLGPKLHRWMSAYKGQGAGAVELSAFLEPYIGPLAGRSTPALVMLGLNPGAAAIEFQGQEGLFTREIAGSKYSQWAATSPYTSQAWESVKGKNRYHRNRLKFARRLHKNEDIQANALLYLELYPFHSKRVSATIDPDPDLLHRFVFGPLGEIDVAHIFAVMC